Protein AF-A0A0P6FIU4-F1 (afdb_monomer_lite)

Radius of gyration: 22.48 Å; chains: 1; bounding box: 67×57×54 Å

Secondary structure (DSSP, 8-state):
-HHHHHHHHHHHHHHHT----PPEEEETTSTTTS-SS-EEEEPPTT--EEEEES-SS-------EEEEEEEEPSTTEEEEEEEEEEEEPBPTTT--BSSEEEEE-SSS--B---B-EEEE------GGG--------HHHHHHHHHHTS-SS---SEEEETTSEEEEEEEE------TTSPPPEEEEEEEEEETHHHHHHHHHHHHHHHHHTS--

Foldseek 3Di:
DVVVVVVVVVVVVVVVPPPPQDAAEAEQPPCVQFPPDEAEDEDDPSHFKHKYKPDPDQDADLDWGKGKYKYFYPPQKKKKKAWQWFAFDADPPPRHGQWWKWKADPPPPGIADTDHHGDHQDPPDPPPPDPDDDPDDPPVVVVVVVVNPPPDPRDSMDMGSPRIMMMITTDHNPDDPPPDGGTITIMMMGIGRPVVVVVVVVVVVVVVVVVVVPD

InterPro domains:
  IPR035914 Spermadhesin, CUB domain superfamily [G3DSA:2.60.120.290] (34-178)
  IPR035914 Spermadhesin, CUB domain superfamily [SSF49854] (51-126)

pLDDT: mean 70.0, std 21.85, range [32.28, 94.88]

Structure (mmCIF, N/CA/C/O backbone):
data_AF-A0A0P6FIU4-F1
#
_entry.id   AF-A0A0P6FIU4-F1
#
loop_
_atom_site.group_PDB
_atom_site.id
_atom_site.type_symbol
_atom_site.label_atom_id
_atom_site.label_alt_id
_atom_site.label_comp_id
_atom_site.label_asym_id
_atom_site.label_entity_id
_atom_site.label_seq_id
_atom_site.pdbx_PDB_ins_code
_atom_site.Cartn_x
_atom_site.Cartn_y
_atom_site.Cartn_z
_atom_site.occupancy
_atom_site.B_iso_or_equiv
_atom_site.auth_seq_id
_atom_site.auth_comp_id
_atom_site.auth_asym_id
_atom_site.auth_atom_id
_atom_site.pdbx_PDB_model_num
ATOM 1 N N . MET A 1 1 ? -32.410 39.562 23.774 1.00 53.69 1 MET A N 1
ATOM 2 C CA . MET A 1 1 ? -31.027 39.692 23.259 1.00 53.69 1 MET A CA 1
ATOM 3 C C . MET A 1 1 ? -30.101 38.576 23.741 1.00 53.69 1 MET A C 1
ATOM 5 O O . MET A 1 1 ? -29.294 38.137 22.940 1.00 53.69 1 MET A O 1
ATOM 9 N N . GLU A 1 2 ? -30.241 38.046 24.963 1.00 57.03 2 GLU A N 1
ATOM 10 C CA . GLU A 1 2 ? -29.366 36.970 25.489 1.00 57.03 2 GLU A CA 1
ATOM 11 C C . GLU A 1 2 ? -29.455 35.615 24.761 1.00 57.03 2 GLU A C 1
ATOM 13 O O . GLU A 1 2 ? -28.488 34.857 24.731 1.00 57.03 2 GLU A O 1
ATOM 18 N N . PHE A 1 3 ? -30.603 35.293 24.159 1.00 55.56 3 PHE A N 1
ATOM 19 C CA . PHE A 1 3 ? -30.791 34.013 23.466 1.00 55.56 3 PHE A CA 1
ATOM 20 C C . PHE A 1 3 ? -29.991 33.940 22.157 1.00 55.56 3 PHE A C 1
ATOM 22 O O . PHE A 1 3 ? -29.397 32.913 21.844 1.00 55.56 3 PHE A O 1
ATOM 29 N N . ALA A 1 4 ? -29.913 35.059 21.427 1.00 57.94 4 ALA A N 1
ATOM 30 C CA . ALA A 1 4 ? -29.173 35.153 20.172 1.00 57.94 4 ALA A CA 1
ATOM 31 C C . ALA A 1 4 ? -27.656 35.082 20.400 1.00 57.94 4 ALA A C 1
ATOM 33 O O . ALA A 1 4 ? -26.960 34.402 19.653 1.00 57.94 4 ALA A O 1
ATOM 34 N N . THR A 1 5 ? -27.143 35.698 21.470 1.00 64.75 5 THR A N 1
ATOM 35 C CA . THR A 1 5 ? -25.724 35.608 21.848 1.00 64.75 5 THR A CA 1
ATOM 36 C C . THR A 1 5 ? -25.325 34.207 22.306 1.00 64.75 5 THR A C 1
ATOM 38 O O . THR A 1 5 ? -24.233 33.757 21.969 1.00 64.75 5 THR A O 1
ATOM 41 N N . ARG A 1 6 ? -26.204 33.474 23.009 1.00 62.09 6 ARG A N 1
ATOM 42 C CA . ARG A 1 6 ? -25.949 32.068 23.379 1.00 62.09 6 ARG A CA 1
ATOM 43 C C . ARG A 1 6 ? -25.979 31.125 22.175 1.00 62.09 6 ARG A C 1
ATOM 45 O O . ARG A 1 6 ? -25.132 30.241 22.095 1.00 62.09 6 ARG A O 1
ATOM 52 N N . LEU A 1 7 ? -26.900 31.335 21.231 1.00 58.16 7 LEU A N 1
ATOM 53 C CA . LEU A 1 7 ? -26.963 30.554 19.991 1.00 58.16 7 LEU A CA 1
ATOM 54 C C . LEU A 1 7 ? -25.735 30.814 19.105 1.00 58.16 7 LEU A C 1
ATOM 56 O O . LEU A 1 7 ? -25.149 29.880 18.571 1.00 58.16 7 LEU A O 1
ATOM 60 N N . PHE A 1 8 ? -25.298 32.074 19.015 1.00 60.16 8 PHE A N 1
ATOM 61 C CA . PHE A 1 8 ? -24.107 32.460 18.262 1.00 60.16 8 PHE A CA 1
ATOM 62 C C . PHE A 1 8 ? -22.828 31.875 18.878 1.00 60.16 8 PHE A C 1
ATOM 64 O O . PHE A 1 8 ? -21.996 31.340 18.155 1.00 60.16 8 PHE A O 1
ATOM 71 N N . LEU A 1 9 ? -22.696 31.885 20.211 1.00 58.84 9 LEU A N 1
ATOM 72 C CA . LEU A 1 9 ? -21.572 31.245 20.907 1.00 58.84 9 LEU A CA 1
ATOM 73 C C . LEU A 1 9 ? -21.561 29.720 20.730 1.00 58.84 9 LEU A C 1
ATOM 75 O O . LEU A 1 9 ? -20.488 29.162 20.534 1.00 58.84 9 LEU A O 1
ATOM 79 N N . LEU A 1 10 ? -22.724 29.055 20.739 1.00 56.81 10 LEU A N 1
ATOM 80 C CA . LEU A 1 10 ? -22.842 27.623 20.432 1.00 56.81 10 LEU A CA 1
ATOM 81 C C . LEU A 1 10 ? -22.446 27.312 18.983 1.00 56.81 10 LEU A C 1
ATOM 83 O O . LEU A 1 10 ? -21.684 26.376 18.763 1.00 56.81 10 LEU A O 1
ATOM 87 N N . CYS A 1 11 ? -22.888 28.124 18.016 1.00 54.00 11 CYS A N 1
ATOM 88 C CA . CYS A 1 11 ? -22.500 27.982 16.612 1.00 54.00 11 CYS A CA 1
ATOM 89 C C . CYS A 1 11 ? -20.994 28.192 16.406 1.00 54.00 11 CYS A C 1
ATOM 91 O O . CYS A 1 11 ? -20.352 27.381 15.740 1.00 54.00 11 CYS A O 1
ATOM 93 N N . VAL A 1 12 ? -20.406 29.221 17.023 1.00 56.38 12 VAL A N 1
ATOM 94 C CA . VAL A 1 12 ? -18.957 29.467 16.971 1.00 56.38 12 VAL A CA 1
ATOM 95 C C . VAL A 1 12 ? -18.188 28.316 17.632 1.00 56.38 12 VAL A C 1
ATOM 97 O O . VAL A 1 12 ? -17.199 27.861 17.067 1.00 56.38 12 VAL A O 1
ATOM 100 N N . TYR A 1 13 ? -18.672 27.759 18.750 1.00 51.78 13 TYR A N 1
ATOM 101 C CA . TYR A 1 13 ? -18.057 26.578 19.370 1.00 51.78 13 TYR A CA 1
ATOM 102 C C . TYR A 1 13 ? -18.148 25.332 18.480 1.00 51.78 13 TYR A C 1
ATOM 104 O O . TYR A 1 13 ? -17.187 24.577 18.402 1.00 51.78 13 TYR A O 1
ATOM 112 N N . SER A 1 14 ? -19.257 25.123 17.762 1.00 48.84 14 SER A N 1
ATOM 113 C CA . SER A 1 14 ? -19.385 23.997 16.825 1.00 48.84 14 SER A CA 1
ATOM 114 C C . SER A 1 14 ? -18.545 24.155 15.552 1.00 48.84 14 SER A C 1
ATOM 116 O O . SER A 1 14 ? -18.077 23.155 15.020 1.00 48.84 14 SER A O 1
ATOM 118 N N . VAL A 1 15 ? -18.290 25.386 15.089 1.00 42.94 15 VAL A N 1
ATOM 119 C CA . VAL A 1 15 ? -17.420 25.647 13.924 1.00 42.94 15 VAL A CA 1
ATOM 120 C C . VAL A 1 15 ? -15.936 25.476 14.282 1.00 42.94 15 VAL A C 1
ATOM 122 O O . VAL A 1 15 ? -15.147 25.068 13.437 1.00 42.94 15 VAL A O 1
ATOM 125 N N . VAL A 1 16 ? -15.553 25.705 15.544 1.00 42.47 16 VAL A N 1
ATOM 126 C CA . VAL A 1 16 ? -14.171 25.506 16.027 1.00 42.47 16 VAL A CA 1
ATOM 127 C C . VAL A 1 16 ? -13.812 24.017 16.215 1.00 42.47 16 VAL A C 1
ATOM 129 O O . VAL A 1 16 ? -12.631 23.688 16.265 1.00 42.47 16 VAL A O 1
ATOM 132 N N . ILE A 1 17 ? -14.787 23.094 16.236 1.00 44.84 17 ILE A N 1
ATOM 133 C CA . ILE A 1 17 ? -14.554 21.631 16.313 1.00 44.84 17 ILE A CA 1
ATOM 134 C C . ILE A 1 17 ? -14.702 20.964 14.930 1.00 44.84 17 ILE A C 1
ATOM 136 O O . ILE A 1 17 ? -15.055 19.796 14.807 1.00 44.84 17 ILE A O 1
ATOM 140 N N . LEU A 1 18 ? -14.404 21.684 13.850 1.00 40.25 18 LEU A N 1
ATOM 141 C CA . LEU A 1 18 ? -13.936 21.043 12.623 1.00 40.25 18 LEU A CA 1
ATOM 142 C C . LEU A 1 18 ? -12.416 20.893 12.748 1.00 40.25 18 LEU A C 1
ATOM 144 O O . LEU A 1 18 ? -11.652 21.643 12.144 1.00 40.25 18 LEU A O 1
ATOM 148 N N . GLU A 1 19 ? -11.967 19.940 13.579 1.00 41.41 19 GLU A N 1
ATOM 149 C CA . GLU A 1 19 ? -10.601 19.423 13.446 1.00 41.41 19 GLU A CA 1
ATOM 150 C C . GLU A 1 19 ? -10.486 18.953 11.994 1.00 41.41 19 GLU A C 1
ATOM 152 O O . GLU A 1 19 ? -11.208 18.050 11.573 1.00 41.41 19 GLU A O 1
ATOM 157 N N . ALA A 1 20 ? -9.653 19.625 11.198 1.00 41.22 20 ALA A N 1
ATOM 158 C CA . ALA A 1 20 ? -9.392 19.226 9.828 1.00 41.22 20 ALA A CA 1
ATOM 159 C C . ALA A 1 20 ? -8.954 17.754 9.841 1.00 41.22 20 ALA A C 1
ATO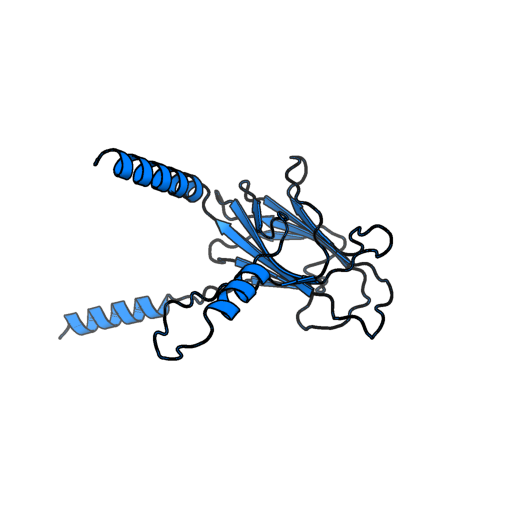M 161 O O . ALA A 1 20 ? -7.870 17.419 10.320 1.00 41.22 20 ALA A O 1
ATOM 162 N N . TYR A 1 21 ? -9.842 16.877 9.372 1.00 54.56 21 TYR A N 1
ATOM 163 C CA . TYR A 1 21 ? -9.625 15.441 9.293 1.00 54.56 21 TYR A CA 1
ATOM 164 C C . TYR A 1 21 ? -8.498 15.183 8.289 1.00 54.56 21 TYR A C 1
ATOM 166 O O . TYR A 1 21 ? -8.703 15.199 7.077 1.00 54.56 21 TYR A O 1
ATOM 174 N N . GLY A 1 22 ? -7.277 15.048 8.799 1.00 59.25 22 GLY A N 1
ATOM 175 C CA . GLY A 1 22 ? -6.078 14.898 7.985 1.00 59.25 22 GLY A CA 1
ATOM 176 C C . GLY A 1 22 ? -5.787 13.441 7.641 1.00 59.25 22 GLY A C 1
ATOM 177 O O . GLY A 1 22 ? -5.881 12.557 8.495 1.00 59.25 22 GLY A O 1
ATOM 178 N N . TYR A 1 23 ? -5.358 13.209 6.401 1.00 71.25 23 TYR A N 1
ATOM 179 C CA . TYR A 1 23 ? -4.658 11.986 6.019 1.00 71.25 23 TYR A CA 1
ATOM 180 C C . TYR A 1 23 ? -3.294 11.950 6.713 1.00 71.25 23 TYR A C 1
ATOM 182 O O . TYR A 1 23 ? -2.551 12.934 6.670 1.00 71.25 23 TYR A O 1
ATOM 190 N N . GLN A 1 24 ? -2.930 10.816 7.309 1.00 86.12 24 GLN A N 1
ATOM 191 C CA . GLN A 1 24 ? -1.533 10.577 7.676 1.00 86.12 24 GLN A CA 1
ATOM 192 C C . GLN A 1 24 ? -0.794 10.047 6.453 1.00 86.12 24 GLN A C 1
ATOM 194 O O . GLN A 1 24 ? -1.169 9.008 5.914 1.00 86.12 24 GLN A O 1
ATOM 199 N N . ILE A 1 25 ? 0.229 10.771 6.002 1.00 89.62 25 ILE A N 1
ATOM 200 C CA . ILE A 1 25 ? 0.956 10.443 4.775 1.00 89.62 25 ILE A CA 1
ATOM 201 C C . ILE A 1 25 ? 2.274 9.750 5.124 1.00 89.62 25 ILE A C 1
ATOM 203 O O . ILE A 1 25 ? 3.061 10.273 5.912 1.00 89.62 25 ILE A O 1
ATOM 207 N N . TYR A 1 26 ? 2.517 8.602 4.502 1.00 92.44 26 TYR A N 1
ATOM 208 C CA . TYR A 1 26 ? 3.722 7.794 4.643 1.00 92.44 26 TYR A CA 1
ATOM 209 C C . TYR A 1 26 ? 4.389 7.618 3.282 1.00 92.44 26 TYR A C 1
ATOM 211 O O . TYR A 1 26 ? 3.728 7.269 2.304 1.00 92.44 26 TYR A O 1
ATOM 219 N N . TYR A 1 27 ? 5.703 7.826 3.232 1.00 93.62 27 TYR A N 1
ATOM 220 C CA . TYR A 1 27 ? 6.498 7.660 2.018 1.00 93.62 27 TYR A CA 1
ATOM 221 C C . TYR A 1 27 ? 7.378 6.419 2.139 1.00 93.62 27 TYR A C 1
ATOM 223 O O . TYR A 1 27 ? 8.127 6.294 3.103 1.00 93.62 27 TYR A O 1
ATOM 231 N N . LEU A 1 28 ? 7.303 5.511 1.169 1.00 93.00 28 LEU A N 1
ATOM 232 C CA . LEU A 1 28 ? 8.057 4.252 1.182 1.00 93.00 28 LEU A CA 1
ATOM 233 C C . LEU A 1 28 ? 9.562 4.454 0.952 1.00 93.00 28 LEU A C 1
ATOM 235 O O . LEU A 1 28 ? 10.351 3.571 1.255 1.00 93.00 28 LEU A O 1
ATOM 239 N N . GLU A 1 29 ? 9.976 5.608 0.439 1.00 91.19 29 GLU A N 1
ATOM 240 C CA . GLU A 1 29 ? 11.391 5.990 0.355 1.00 91.19 29 GLU A CA 1
ATOM 241 C C . GLU A 1 29 ? 11.976 6.509 1.677 1.00 91.19 29 GLU A C 1
ATOM 243 O O . GLU A 1 29 ? 13.194 6.618 1.808 1.00 91.19 29 GLU A O 1
ATOM 248 N N . ASP A 1 30 ? 11.139 6.842 2.662 1.00 90.50 30 ASP A N 1
ATOM 249 C CA . ASP A 1 30 ? 11.619 7.250 3.980 1.00 90.50 30 ASP A CA 1
ATOM 250 C C . ASP A 1 30 ? 12.058 6.012 4.770 1.00 90.50 30 ASP A C 1
ATOM 252 O O . ASP A 1 30 ? 11.238 5.158 5.106 1.00 90.50 30 ASP A O 1
ATOM 256 N N . ALA A 1 31 ? 13.341 5.943 5.129 1.00 87.56 31 ALA A N 1
ATOM 257 C CA . ALA A 1 31 ? 13.918 4.838 5.894 1.00 87.56 31 ALA A CA 1
ATOM 258 C C . ALA A 1 31 ? 13.248 4.609 7.268 1.00 87.56 31 ALA A C 1
ATOM 260 O O . ALA A 1 31 ? 13.330 3.516 7.829 1.00 87.56 31 ALA A O 1
ATOM 261 N N . ASN A 1 32 ? 12.572 5.621 7.827 1.00 88.25 32 ASN A N 1
ATOM 262 C CA . ASN A 1 32 ? 11.825 5.493 9.085 1.00 88.25 32 ASN A CA 1
ATOM 263 C C . ASN A 1 32 ? 10.479 4.772 8.918 1.00 88.25 32 ASN A C 1
ATOM 265 O O . ASN A 1 32 ? 9.923 4.251 9.898 1.00 88.25 32 ASN A O 1
ATOM 269 N N . VAL A 1 33 ? 9.944 4.793 7.696 1.00 89.25 33 VAL A N 1
ATOM 270 C CA . VAL A 1 33 ? 8.722 4.098 7.280 1.00 89.25 33 VAL A CA 1
ATOM 271 C C . VAL A 1 33 ? 9.089 2.733 6.720 1.00 89.25 33 VAL A C 1
ATOM 273 O O . VAL A 1 33 ? 8.517 1.727 7.130 1.00 89.25 33 VAL A O 1
ATOM 276 N N . CYS A 1 34 ? 10.066 2.710 5.819 1.00 88.94 34 CYS A N 1
ATOM 277 C CA . CYS A 1 34 ? 10.474 1.539 5.085 1.00 88.94 34 CYS A CA 1
ATOM 278 C C . CYS A 1 34 ? 11.901 1.132 5.430 1.00 88.94 34 CYS A C 1
ATOM 280 O O . CYS A 1 34 ? 12.870 1.791 5.063 1.00 88.94 34 CYS A O 1
ATOM 282 N N . SER A 1 35 ? 12.026 0.012 6.129 1.00 81.06 35 SER A N 1
ATOM 283 C CA . SER A 1 35 ? 13.310 -0.583 6.479 1.00 81.06 35 SER A CA 1
ATOM 284 C C . SER A 1 35 ? 13.239 -2.091 6.274 1.00 81.06 35 SER A C 1
ATOM 286 O O . SER A 1 35 ? 12.153 -2.644 6.117 1.00 81.06 35 SER A O 1
ATOM 288 N N . SER A 1 36 ? 14.380 -2.777 6.349 1.00 72.31 36 SER A N 1
ATOM 289 C CA . SER A 1 36 ? 14.416 -4.245 6.318 1.00 72.31 36 SER A CA 1
ATOM 290 C C . SER A 1 36 ? 13.608 -4.896 7.448 1.00 72.31 36 SER A C 1
ATOM 292 O O . SER A 1 36 ? 13.296 -6.081 7.376 1.00 72.31 36 SER A O 1
ATOM 294 N N . ALA A 1 37 ? 13.308 -4.147 8.513 1.00 79.88 37 ALA A N 1
ATOM 295 C CA . ALA A 1 37 ? 12.432 -4.588 9.583 1.00 79.88 37 ALA A CA 1
ATOM 296 C C . ALA A 1 37 ? 10.975 -4.200 9.302 1.00 79.88 37 ALA A C 1
ATOM 298 O O . ALA A 1 37 ? 10.677 -3.107 8.815 1.00 79.88 37 ALA A O 1
ATOM 299 N N . LYS A 1 38 ? 10.073 -5.097 9.702 1.00 83.88 38 LYS A N 1
ATOM 300 C CA . LYS A 1 38 ? 8.624 -4.899 9.700 1.00 83.88 38 LYS A CA 1
ATOM 301 C C . LYS A 1 38 ? 8.254 -3.651 10.512 1.00 83.88 38 LYS A C 1
ATOM 303 O O . LYS A 1 38 ? 8.708 -3.495 11.650 1.00 83.88 38 LYS A O 1
ATOM 308 N N . LYS A 1 39 ? 7.444 -2.758 9.939 1.00 90.25 39 LYS A N 1
ATOM 309 C CA . LYS A 1 39 ? 7.010 -1.509 10.581 1.00 90.25 39 LYS A CA 1
ATOM 310 C C . LYS A 1 39 ? 5.525 -1.559 10.913 1.00 90.25 39 LYS A C 1
ATOM 312 O O . LYS A 1 39 ? 4.698 -1.632 10.014 1.00 90.25 39 LYS A O 1
ATOM 317 N N . SER A 1 40 ? 5.187 -1.414 12.191 1.00 91.62 40 SER A N 1
ATOM 318 C CA . SER A 1 40 ? 3.795 -1.291 12.634 1.00 91.62 40 SER A CA 1
ATOM 319 C C . SER A 1 40 ? 3.326 0.168 12.655 1.00 91.62 40 SER A C 1
ATOM 321 O O . SER A 1 40 ? 4.022 1.055 13.161 1.00 91.62 40 SER A O 1
ATOM 323 N N . ILE A 1 41 ? 2.141 0.407 12.097 1.00 91.31 41 ILE A N 1
ATOM 324 C CA . ILE A 1 41 ? 1.423 1.677 12.035 1.00 91.31 41 ILE A CA 1
ATOM 325 C C . ILE A 1 41 ? 0.028 1.440 12.615 1.00 91.31 41 ILE A C 1
ATOM 327 O O . ILE A 1 41 ? -0.784 0.703 12.060 1.00 91.31 41 ILE A O 1
ATOM 331 N N . LYS A 1 42 ? -0.273 2.099 13.732 1.00 90.50 42 LYS A N 1
ATOM 332 C CA . LYS A 1 42 ? -1.603 2.039 14.343 1.00 90.50 42 LYS A CA 1
ATOM 333 C C . LYS A 1 42 ? -2.440 3.210 13.858 1.00 90.50 42 LYS A C 1
ATOM 335 O O . LYS A 1 42 ? -2.058 4.365 14.061 1.00 90.50 42 LYS A O 1
ATOM 340 N N . MET A 1 43 ? -3.591 2.926 13.257 1.00 86.31 43 MET A N 1
ATOM 341 C CA . MET A 1 43 ? -4.545 3.964 12.890 1.00 86.31 43 MET A CA 1
ATOM 342 C C . MET A 1 43 ? -5.136 4.583 14.154 1.00 86.31 43 MET A C 1
ATOM 344 O O . MET A 1 43 ? -5.707 3.908 15.012 1.00 86.31 43 MET A O 1
ATOM 348 N N . ASN A 1 44 ? -5.001 5.900 14.276 1.00 75.88 44 ASN A N 1
ATOM 349 C CA . ASN A 1 44 ? -5.673 6.642 15.331 1.00 75.88 44 ASN A CA 1
ATOM 350 C C . ASN A 1 44 ? -7.188 6.623 15.069 1.00 75.88 44 ASN A C 1
ATOM 352 O O . ASN A 1 44 ? -7.620 6.819 13.939 1.00 75.88 44 ASN A O 1
ATOM 356 N N . SER A 1 45 ? -8.005 6.479 16.114 1.00 65.69 45 SER A N 1
ATOM 357 C CA . SER A 1 45 ? -9.466 6.603 16.025 1.00 65.69 45 SER A CA 1
ATOM 358 C C . SER A 1 45 ? -9.944 7.963 15.497 1.00 65.69 45 SER A C 1
ATOM 360 O O . SER A 1 45 ? -11.086 8.070 15.055 1.00 65.69 45 SER A O 1
ATOM 362 N N . ARG A 1 46 ? -9.084 8.991 15.539 1.00 60.31 46 ARG A N 1
ATOM 363 C CA . ARG A 1 46 ? -9.318 10.319 14.949 1.00 60.31 46 ARG A CA 1
ATOM 364 C C . ARG A 1 46 ? -8.827 10.467 13.503 1.00 60.31 46 ARG A C 1
ATOM 366 O O . ARG A 1 46 ? -9.223 11.417 12.837 1.00 60.31 46 ARG A O 1
ATOM 373 N N . SER A 1 47 ? -7.963 9.573 13.021 1.00 57.22 47 SER A N 1
ATOM 374 C CA . SER A 1 47 ? -7.435 9.608 11.653 1.00 57.22 47 SER A CA 1
ATOM 375 C C . SER A 1 47 ? -8.316 8.748 10.757 1.00 57.22 47 SER A C 1
ATOM 377 O O . SER A 1 47 ? -8.367 7.533 10.905 1.00 57.22 47 SER A O 1
ATOM 379 N N . THR A 1 48 ? -9.027 9.385 9.831 1.00 69.44 48 THR A N 1
ATOM 380 C CA . THR A 1 48 ? -9.991 8.718 8.942 1.00 69.44 48 THR A CA 1
ATOM 381 C C . THR A 1 48 ? -9.317 7.886 7.852 1.00 69.44 48 THR A C 1
ATOM 383 O O . THR A 1 48 ? -9.933 6.958 7.327 1.00 69.44 48 THR A O 1
ATOM 386 N N . ALA A 1 49 ? -8.058 8.194 7.521 1.00 84.56 49 ALA A N 1
ATOM 387 C CA . ALA A 1 49 ? -7.330 7.537 6.447 1.00 84.56 49 ALA A CA 1
ATOM 388 C C . ALA A 1 49 ? -5.801 7.648 6.590 1.00 84.56 49 ALA A C 1
ATOM 390 O O . ALA A 1 49 ? -5.265 8.659 7.059 1.00 84.56 49 ALA A O 1
ATOM 391 N N . LEU A 1 50 ? -5.099 6.622 6.114 1.00 90.81 50 LEU A N 1
ATOM 392 C CA . LEU A 1 50 ? -3.667 6.634 5.838 1.00 90.81 50 LEU A CA 1
ATOM 393 C C . LEU A 1 50 ? -3.454 6.733 4.330 1.00 90.81 50 LEU A C 1
ATOM 395 O O . LEU A 1 50 ? -4.135 6.067 3.553 1.00 90.81 50 LEU A O 1
ATOM 399 N N . LEU A 1 51 ? -2.481 7.536 3.926 1.00 91.19 51 LEU A N 1
ATOM 400 C CA . LEU A 1 51 ? -2.039 7.657 2.549 1.00 91.19 51 LEU A CA 1
ATOM 401 C C . LEU A 1 51 ? -0.605 7.137 2.451 1.00 91.19 51 LEU A C 1
ATOM 403 O O . LEU A 1 51 ? 0.314 7.740 2.993 1.00 91.19 51 LEU A O 1
ATOM 407 N N . ILE A 1 52 ? -0.409 6.025 1.756 1.00 93.56 52 ILE A N 1
ATOM 408 C CA . ILE A 1 52 ? 0.899 5.409 1.542 1.00 93.56 52 ILE A CA 1
ATOM 409 C C . ILE A 1 52 ? 1.313 5.682 0.101 1.00 93.56 52 ILE A C 1
ATOM 411 O O . ILE A 1 52 ? 0.620 5.301 -0.843 1.00 93.56 52 ILE A O 1
ATOM 415 N N . GLN A 1 53 ? 2.439 6.362 -0.073 1.00 93.19 53 GLN A N 1
ATOM 416 C CA . GLN A 1 53 ? 2.963 6.750 -1.377 1.00 93.19 53 GLN A CA 1
ATOM 417 C C . GLN A 1 53 ? 4.385 6.250 -1.562 1.00 93.19 53 GLN A C 1
ATOM 419 O O . GLN A 1 53 ? 5.144 6.158 -0.602 1.00 93.19 53 GLN A O 1
ATOM 424 N N . LEU A 1 54 ? 4.776 5.970 -2.807 1.00 91.50 54 LEU A N 1
ATOM 425 C CA . LEU A 1 54 ? 6.167 5.620 -3.098 1.00 91.50 54 LEU A CA 1
ATOM 426 C C . LEU A 1 54 ? 7.115 6.756 -2.688 1.00 91.50 54 LEU A C 1
ATOM 428 O O . LEU A 1 54 ? 8.024 6.550 -1.890 1.00 91.50 54 LEU A O 1
ATOM 432 N N . SER A 1 55 ? 6.844 7.959 -3.195 1.00 88.94 55 SER A N 1
ATOM 433 C CA . SER A 1 55 ? 7.674 9.140 -2.988 1.00 88.94 55 SER A CA 1
ATOM 434 C C . SER A 1 55 ? 6.837 10.383 -2.711 1.00 88.94 55 SER A C 1
ATOM 436 O O . SER A 1 55 ? 5.672 10.468 -3.104 1.00 88.94 55 SER A O 1
ATOM 438 N N . LYS A 1 56 ? 7.465 11.374 -2.074 1.00 86.06 56 LYS A N 1
ATOM 439 C CA . LYS A 1 56 ? 6.903 12.712 -1.865 1.00 86.06 56 LYS A CA 1
ATOM 440 C C . LYS A 1 56 ? 6.807 13.517 -3.158 1.00 86.06 56 LYS A C 1
ATOM 442 O O . LYS A 1 56 ? 5.886 14.317 -3.309 1.00 86.06 56 LYS A O 1
ATOM 447 N N . TYR A 1 57 ? 7.746 13.311 -4.078 1.00 80.31 57 TYR A N 1
ATOM 448 C CA . TYR A 1 57 ? 7.801 14.022 -5.351 1.00 80.31 57 TYR A CA 1
ATOM 449 C C . TYR A 1 57 ? 7.959 13.020 -6.495 1.00 80.31 57 TYR A C 1
ATOM 451 O O . TYR A 1 57 ? 8.734 12.075 -6.347 1.00 80.31 57 TYR A O 1
ATOM 459 N N . PRO A 1 58 ? 7.278 13.209 -7.640 1.00 76.12 58 PRO A N 1
ATOM 460 C CA . PRO A 1 58 ? 7.464 12.343 -8.796 1.00 76.12 58 PRO A CA 1
ATOM 461 C C . PRO A 1 58 ? 8.911 12.433 -9.275 1.00 76.12 58 PRO A C 1
ATOM 463 O O . PRO A 1 58 ? 9.353 13.487 -9.730 1.00 76.12 58 PRO A O 1
ATOM 466 N N . HIS A 1 59 ? 9.654 11.339 -9.159 1.00 79.88 59 HIS A N 1
ATOM 467 C CA . HIS A 1 59 ? 11.015 11.265 -9.659 1.00 79.88 59 HIS A CA 1
ATOM 468 C C . HIS A 1 59 ? 11.391 9.830 -10.019 1.00 79.88 59 HIS A C 1
ATOM 470 O O . HIS A 1 59 ? 10.713 8.867 -9.656 1.00 79.88 59 HIS A O 1
ATOM 476 N N . VAL A 1 60 ? 12.477 9.701 -10.773 1.00 75.44 60 VAL A N 1
ATOM 477 C CA . VAL A 1 60 ? 13.061 8.411 -11.122 1.00 75.44 60 VAL A CA 1
ATOM 478 C C . VAL A 1 60 ? 14.031 8.014 -10.014 1.00 75.44 60 VAL A C 1
ATOM 480 O O . VAL A 1 60 ? 15.022 8.701 -9.782 1.00 75.44 60 VAL A O 1
ATOM 483 N N . THR A 1 61 ? 13.740 6.910 -9.328 1.00 73.06 61 THR A N 1
ATOM 484 C CA . THR A 1 61 ? 14.581 6.371 -8.251 1.00 73.06 61 THR A CA 1
ATOM 485 C C . THR A 1 61 ? 15.187 5.022 -8.644 1.00 73.06 61 THR A C 1
ATOM 487 O O . THR A 1 61 ? 14.492 4.082 -9.042 1.00 73.06 61 THR A O 1
ATOM 490 N N . GLU A 1 62 ? 16.509 4.897 -8.521 1.00 77.88 62 GLU A N 1
ATOM 491 C CA . GLU A 1 62 ? 17.229 3.632 -8.739 1.00 77.88 62 GLU A CA 1
ATOM 492 C C . GLU A 1 62 ? 17.306 2.772 -7.468 1.00 77.88 62 GLU A C 1
ATOM 494 O O . GLU A 1 62 ? 17.698 1.607 -7.529 1.00 77.88 62 GLU A O 1
ATOM 499 N N . LEU A 1 63 ? 16.879 3.299 -6.316 1.00 82.44 63 LEU A N 1
ATOM 500 C CA . LEU A 1 63 ? 16.992 2.615 -5.029 1.00 82.44 63 LEU A CA 1
ATOM 501 C C . LEU A 1 63 ? 16.141 1.342 -5.007 1.00 82.44 63 LEU A C 1
ATOM 503 O O . LEU A 1 63 ? 14.963 1.371 -5.365 1.00 82.44 63 LEU A O 1
ATOM 507 N N . ALA A 1 64 ? 16.727 0.214 -4.605 1.00 88.56 64 ALA A N 1
ATOM 508 C CA . ALA A 1 64 ? 15.930 -0.955 -4.246 1.00 88.56 64 ALA A CA 1
ATOM 509 C C . ALA A 1 64 ? 15.207 -0.674 -2.927 1.00 88.56 64 ALA A C 1
ATOM 511 O O . ALA A 1 64 ? 15.800 -0.122 -2.002 1.00 88.56 64 ALA A O 1
ATOM 512 N N . ILE A 1 65 ? 13.941 -1.069 -2.854 1.00 90.69 65 ILE A N 1
ATOM 513 C CA . ILE A 1 65 ? 13.101 -0.905 -1.669 1.00 90.69 65 ILE A CA 1
ATOM 514 C C . ILE A 1 65 ? 12.438 -2.251 -1.404 1.00 90.69 65 ILE A C 1
ATOM 516 O O . ILE A 1 65 ? 11.854 -2.842 -2.311 1.00 90.69 65 ILE A O 1
ATOM 520 N N . ASP A 1 66 ? 12.536 -2.733 -0.173 1.00 92.31 66 ASP A N 1
ATOM 521 C CA . ASP A 1 66 ? 11.804 -3.900 0.310 1.00 92.31 66 ASP A CA 1
ATOM 522 C C . ASP A 1 66 ? 11.148 -3.507 1.630 1.00 92.31 66 ASP A C 1
ATOM 524 O O . ASP A 1 66 ? 11.832 -3.108 2.574 1.00 92.31 66 ASP A O 1
ATOM 528 N N . CYS A 1 67 ? 9.821 -3.511 1.641 1.00 93.62 67 CYS A N 1
ATOM 529 C CA . CYS A 1 67 ? 9.006 -2.909 2.677 1.00 93.62 67 CYS A CA 1
ATOM 530 C C . CYS A 1 67 ? 7.949 -3.873 3.175 1.00 93.62 67 CYS A C 1
ATOM 532 O O . CYS A 1 67 ? 7.195 -4.433 2.377 1.00 93.62 67 CYS A O 1
ATOM 534 N N . HIS A 1 68 ? 7.801 -3.947 4.494 1.00 94.75 68 HIS A N 1
ATOM 535 C CA . HIS A 1 68 ? 6.677 -4.617 5.132 1.00 94.75 68 HIS A CA 1
ATOM 536 C C . HIS A 1 68 ? 6.059 -3.691 6.178 1.00 94.75 68 HIS A C 1
ATOM 538 O O . HIS A 1 68 ? 6.654 -3.440 7.228 1.00 94.75 68 HIS A O 1
ATOM 544 N N . LEU A 1 69 ? 4.864 -3.181 5.878 1.00 94.88 69 LEU A N 1
ATOM 545 C CA . LEU A 1 69 ? 4.061 -2.382 6.799 1.00 94.88 69 LEU A CA 1
ATOM 546 C C . LEU A 1 69 ? 2.941 -3.234 7.402 1.00 94.88 69 LEU A C 1
ATOM 548 O O . LEU A 1 69 ? 2.273 -3.970 6.681 1.00 94.88 69 LEU A O 1
ATOM 552 N N . GLU A 1 70 ? 2.706 -3.094 8.699 1.00 94.62 70 GLU A N 1
ATOM 553 C CA . GLU A 1 70 ? 1.528 -3.611 9.394 1.00 94.62 70 GLU A CA 1
ATOM 554 C C . GLU A 1 70 ? 0.636 -2.448 9.783 1.00 94.62 70 GLU A C 1
ATOM 556 O O . GLU A 1 70 ? 1.061 -1.562 10.522 1.00 94.62 70 GLU A O 1
ATOM 561 N N . ILE A 1 71 ? -0.596 -2.456 9.305 1.00 93.62 71 ILE A N 1
ATOM 562 C CA . ILE A 1 71 ? -1.606 -1.467 9.632 1.00 93.62 71 ILE A CA 1
ATOM 563 C C . ILE A 1 71 ? -2.602 -2.101 10.596 1.00 93.62 71 ILE A C 1
ATOM 565 O O . ILE A 1 71 ? -3.226 -3.110 10.275 1.00 93.62 71 ILE A O 1
ATOM 569 N N . GLU A 1 72 ? -2.765 -1.488 11.762 1.00 93.56 72 GLU A N 1
ATOM 570 C CA . GLU A 1 72 ? -3.725 -1.916 12.781 1.00 93.56 72 GLU A CA 1
ATOM 571 C C . GLU A 1 72 ? -4.875 -0.907 12.858 1.00 93.56 72 GLU A C 1
ATOM 573 O O . GLU A 1 72 ? -4.658 0.294 13.061 1.00 93.56 72 GLU A O 1
ATOM 578 N N . ALA A 1 73 ? -6.102 -1.390 12.683 1.00 91.31 73 ALA A N 1
ATOM 579 C CA . ALA A 1 73 ? -7.318 -0.601 12.797 1.00 91.31 73 ALA A CA 1
ATOM 580 C C . ALA A 1 73 ? -7.637 -0.265 14.261 1.00 91.31 73 ALA A C 1
ATOM 582 O O . ALA A 1 73 ? -7.220 -0.967 15.186 1.00 91.31 73 ALA A O 1
ATOM 583 N N . PRO A 1 74 ? -8.474 0.756 14.513 1.00 88.81 74 PRO A N 1
ATOM 584 C CA . PRO A 1 74 ? -9.079 0.922 15.824 1.00 88.81 74 PRO A CA 1
ATOM 585 C C . PRO A 1 74 ? -9.895 -0.318 16.219 1.00 88.81 74 PRO A C 1
ATOM 587 O O . PRO A 1 74 ? -10.461 -1.012 15.375 1.00 88.81 74 PRO A O 1
ATOM 590 N N . LYS A 1 75 ? -10.031 -0.552 17.528 1.00 86.88 75 LYS A N 1
ATOM 591 C CA . LYS A 1 75 ? -10.770 -1.700 18.074 1.00 86.88 75 LYS A CA 1
ATOM 592 C C . LYS A 1 75 ? -12.152 -1.869 17.417 1.00 86.88 75 LYS A C 1
ATOM 594 O O . LYS A 1 75 ? -12.938 -0.920 17.370 1.00 86.88 75 LYS A O 1
ATOM 599 N N . ASN A 1 76 ? -12.463 -3.105 17.011 1.00 85.50 76 ASN A N 1
ATOM 600 C CA . ASN A 1 76 ? -13.715 -3.514 16.355 1.00 85.50 76 ASN A CA 1
ATOM 601 C C . ASN A 1 76 ? -13.969 -2.847 14.985 1.00 85.50 76 ASN A C 1
ATOM 603 O O . ASN A 1 76 ? -15.124 -2.626 14.611 1.00 85.50 76 ASN A O 1
ATOM 607 N N . GLN A 1 77 ? -12.915 -2.490 14.253 1.00 87.62 77 GLN A N 1
ATOM 608 C CA . GLN A 1 77 ? -13.005 -1.970 12.889 1.00 87.62 77 GLN A CA 1
ATOM 609 C C . GLN A 1 77 ? -12.195 -2.847 11.936 1.00 87.62 77 GLN A C 1
ATOM 611 O O . GLN A 1 77 ? -11.192 -3.427 12.337 1.00 87.62 77 GLN A O 1
ATOM 616 N N . GLY A 1 78 ? -12.644 -2.924 10.686 1.00 88.75 78 GLY A N 1
ATOM 617 C CA . GLY A 1 78 ? -11.857 -3.455 9.580 1.00 88.75 78 GLY A CA 1
ATOM 618 C C . GLY A 1 78 ? -11.117 -2.339 8.841 1.00 88.75 78 GLY A C 1
ATOM 619 O O . GLY A 1 78 ? -11.310 -1.155 9.131 1.00 88.75 78 GLY A O 1
ATOM 620 N N . LEU A 1 79 ? -10.302 -2.716 7.860 1.00 89.94 79 LEU A N 1
ATOM 621 C CA . LEU A 1 79 ? -9.566 -1.809 6.980 1.00 89.94 79 LEU A CA 1
ATOM 622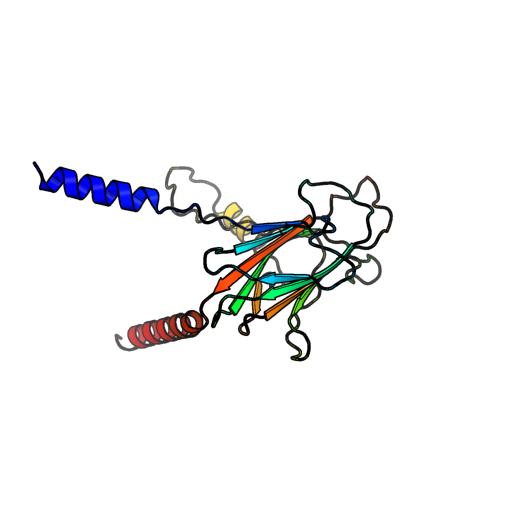 C C . LEU A 1 79 ? -10.003 -1.990 5.533 1.00 89.94 79 LEU A C 1
ATOM 624 O O . LEU A 1 79 ? -10.139 -3.106 5.051 1.00 89.94 79 LEU A O 1
ATOM 628 N N . GLN A 1 80 ? -10.212 -0.899 4.819 1.00 89.62 80 GLN A N 1
ATOM 629 C CA . GLN A 1 80 ? -10.391 -0.892 3.377 1.00 89.62 80 GLN A CA 1
ATOM 630 C C . GLN A 1 80 ? -9.149 -0.263 2.757 1.00 89.62 80 GLN A C 1
ATOM 632 O O . GLN A 1 80 ? -8.683 0.784 3.191 1.00 89.62 80 GLN A O 1
ATOM 637 N N . VAL A 1 81 ? -8.620 -0.906 1.729 1.00 90.56 81 VAL A N 1
ATOM 638 C CA . VAL A 1 81 ? -7.465 -0.456 0.960 1.00 90.56 81 VAL A CA 1
ATOM 639 C C . VAL A 1 81 ? -7.943 -0.108 -0.433 1.00 90.56 81 VAL A C 1
ATOM 641 O O . VAL A 1 81 ? -8.649 -0.906 -1.039 1.00 90.56 81 VAL A O 1
ATOM 644 N N . VAL A 1 82 ? -7.533 1.040 -0.957 1.00 89.56 82 VAL A N 1
ATOM 645 C CA . VAL A 1 82 ? -7.790 1.468 -2.332 1.00 89.56 82 VAL A CA 1
ATOM 646 C C . VAL A 1 82 ? -6.468 1.869 -2.975 1.00 89.56 82 VAL A C 1
ATOM 648 O O . VAL A 1 82 ? -5.753 2.725 -2.460 1.00 89.56 82 VAL A O 1
ATOM 651 N N . VAL A 1 83 ? -6.133 1.262 -4.110 1.00 90.06 83 VAL A N 1
ATOM 652 C CA . VAL A 1 83 ? -4.976 1.649 -4.926 1.00 90.06 83 VAL A CA 1
ATOM 653 C C . VAL A 1 83 ? -5.424 2.712 -5.924 1.00 90.06 83 VAL A C 1
ATOM 655 O O . VAL A 1 83 ? -6.018 2.393 -6.949 1.00 90.06 83 VAL A O 1
ATOM 658 N N . GLU A 1 84 ? -5.163 3.978 -5.604 1.00 87.62 84 GLU A N 1
ATOM 659 C CA . GLU A 1 84 ? -5.591 5.129 -6.409 1.00 87.62 84 GLU A CA 1
ATOM 660 C C . GLU A 1 84 ? -4.699 5.391 -7.622 1.00 87.62 84 GLU A C 1
ATOM 662 O O . GLU A 1 84 ? -5.179 5.827 -8.663 1.00 87.62 84 GLU A O 1
ATOM 667 N N . ASP A 1 85 ? -3.398 5.152 -7.504 1.00 88.12 85 ASP A N 1
ATOM 668 C CA . ASP A 1 85 ? -2.447 5.353 -8.598 1.00 88.12 85 ASP A CA 1
ATOM 669 C C . ASP A 1 85 ? -1.336 4.316 -8.488 1.00 88.12 85 ASP A C 1
ATOM 671 O O . ASP A 1 85 ? -0.799 4.087 -7.403 1.00 88.12 85 ASP A O 1
ATOM 675 N N . ILE A 1 86 ? -0.991 3.672 -9.593 1.00 89.75 86 ILE A N 1
ATOM 676 C CA . ILE A 1 86 ? 0.065 2.671 -9.652 1.00 89.75 86 ILE A CA 1
ATOM 677 C C . ILE A 1 86 ? 0.747 2.735 -11.015 1.00 89.75 86 ILE A C 1
ATOM 679 O O . ILE A 1 86 ? 0.112 2.791 -12.059 1.00 89.75 86 ILE A O 1
ATOM 683 N N . ASN A 1 87 ? 2.069 2.746 -10.997 1.00 89.69 87 ASN A N 1
ATOM 684 C CA . ASN A 1 87 ? 2.925 2.562 -12.152 1.00 89.69 87 ASN A CA 1
ATOM 685 C C . ASN A 1 87 ? 4.168 1.825 -11.660 1.00 89.69 87 ASN A C 1
ATOM 687 O O . ASN A 1 87 ? 5.138 2.450 -11.228 1.00 89.69 87 ASN A O 1
ATOM 691 N N . LEU A 1 88 ? 4.085 0.495 -11.626 1.00 89.94 88 LEU A N 1
ATOM 692 C CA . LEU A 1 88 ? 5.164 -0.394 -11.186 1.00 89.94 88 LEU A CA 1
ATOM 693 C C . LEU A 1 88 ? 5.572 -1.325 -12.329 1.00 89.94 88 LEU A C 1
ATOM 695 O O . LEU A 1 88 ? 4.736 -1.705 -13.150 1.00 89.94 88 LEU A O 1
ATOM 699 N N . ARG A 1 89 ? 6.850 -1.705 -12.395 1.00 88.25 89 ARG A N 1
ATOM 700 C CA . ARG A 1 89 ? 7.380 -2.457 -13.540 1.00 88.25 89 ARG A CA 1
ATOM 701 C C . ARG A 1 89 ? 6.860 -3.891 -13.590 1.00 88.25 89 ARG A C 1
ATOM 703 O O . ARG A 1 89 ? 6.827 -4.601 -12.584 1.00 88.25 89 ARG A O 1
ATOM 710 N N . ARG A 1 90 ? 6.550 -4.316 -14.812 1.00 88.38 90 ARG A N 1
ATOM 711 C CA . ARG A 1 90 ? 6.359 -5.713 -15.202 1.00 88.38 90 ARG A CA 1
ATOM 712 C C . ARG A 1 90 ? 7.592 -6.197 -15.944 1.00 88.38 90 ARG A C 1
ATOM 714 O O . ARG A 1 90 ? 8.212 -5.427 -16.680 1.00 88.38 90 ARG A O 1
ATOM 721 N N . ASN A 1 91 ? 7.913 -7.467 -15.777 1.00 84.56 91 ASN A N 1
ATOM 722 C CA . ASN A 1 91 ? 8.882 -8.133 -16.618 1.00 84.56 91 ASN A CA 1
ATOM 723 C C . ASN A 1 91 ? 8.251 -8.343 -18.010 1.00 84.56 91 ASN A C 1
ATOM 725 O O . ASN A 1 91 ? 7.200 -8.975 -18.118 1.00 84.56 91 ASN A O 1
ATOM 729 N N . PRO A 1 92 ? 8.849 -7.814 -19.091 1.00 81.81 92 PRO A N 1
ATOM 730 C CA . PRO A 1 92 ? 8.269 -7.907 -20.430 1.00 81.81 92 PRO A CA 1
ATOM 731 C C . PRO A 1 92 ? 8.270 -9.330 -21.008 1.00 81.81 92 PRO A C 1
ATOM 733 O O . PRO A 1 92 ? 7.575 -9.572 -21.990 1.00 81.81 92 PRO A O 1
ATOM 736 N N . LEU A 1 93 ? 9.056 -10.259 -20.448 1.00 86.19 93 LEU A N 1
ATOM 737 C CA . LEU A 1 93 ? 9.186 -11.621 -20.977 1.00 86.19 93 LEU A CA 1
ATOM 738 C C . LEU A 1 93 ? 8.060 -12.553 -20.519 1.00 86.19 93 LEU A C 1
ATOM 740 O O . LEU A 1 93 ? 7.579 -13.360 -21.308 1.00 86.19 93 LEU A O 1
ATOM 744 N N . ASP A 1 94 ? 7.662 -12.459 -19.252 1.00 88.56 94 ASP A N 1
ATOM 745 C CA . ASP A 1 94 ? 6.682 -13.348 -18.611 1.00 88.56 94 ASP A CA 1
ATOM 746 C C . ASP A 1 94 ? 5.455 -12.598 -18.060 1.00 88.56 94 ASP A C 1
ATOM 748 O O . ASP A 1 94 ? 4.512 -13.228 -17.588 1.00 88.56 94 ASP A O 1
ATOM 752 N N . ASN A 1 95 ? 5.430 -11.263 -18.172 1.00 82.12 95 ASN A N 1
ATOM 753 C CA . ASN A 1 95 ? 4.384 -10.373 -17.664 1.00 82.12 95 ASN A CA 1
ATOM 754 C C . ASN A 1 95 ? 4.212 -10.396 -16.127 1.00 82.12 95 ASN A C 1
ATOM 756 O O . ASN A 1 95 ? 3.230 -9.853 -15.603 1.00 82.12 95 ASN A O 1
ATOM 760 N N . GLU A 1 96 ? 5.172 -10.980 -15.403 1.00 89.12 96 GLU A N 1
ATOM 761 C CA . GLU A 1 96 ? 5.205 -11.006 -13.941 1.00 89.12 96 GLU A CA 1
ATOM 762 C C . GLU A 1 96 ? 5.598 -9.640 -13.363 1.00 89.12 96 GLU A C 1
ATOM 764 O O . GLU A 1 96 ? 6.198 -8.792 -14.029 1.00 89.12 96 GLU A O 1
ATOM 769 N N . CYS A 1 97 ? 5.264 -9.397 -12.096 1.00 90.12 97 CYS A N 1
ATOM 770 C CA . CYS A 1 97 ? 5.619 -8.141 -11.438 1.00 90.12 97 CYS A CA 1
ATOM 771 C C . CYS A 1 97 ? 7.086 -8.136 -10.974 1.00 90.12 97 CYS A C 1
ATOM 773 O O . CYS A 1 97 ? 7.425 -8.801 -9.992 1.00 90.12 97 CYS A O 1
ATOM 775 N N . ASP A 1 98 ? 7.927 -7.325 -11.625 1.00 89.69 98 ASP A N 1
ATOM 776 C CA . ASP A 1 98 ? 9.292 -7.024 -11.163 1.00 89.69 98 ASP A CA 1
ATOM 777 C C . ASP A 1 98 ? 9.249 -6.143 -9.901 1.00 89.69 98 ASP A C 1
ATOM 779 O O . ASP A 1 98 ? 9.944 -6.407 -8.917 1.00 89.69 98 ASP A O 1
ATOM 783 N N . ASP A 1 99 ? 8.398 -5.113 -9.921 1.00 92.06 99 ASP A N 1
ATOM 784 C CA . ASP A 1 99 ? 8.067 -4.287 -8.761 1.00 92.06 99 ASP A CA 1
ATOM 785 C C . ASP A 1 99 ? 6.581 -4.464 -8.440 1.00 92.06 99 ASP A C 1
ATOM 787 O O . ASP A 1 99 ? 5.754 -4.502 -9.352 1.00 92.06 99 ASP A O 1
ATOM 791 N N . TYR A 1 100 ? 6.216 -4.562 -7.163 1.00 93.44 100 TYR A N 1
ATOM 792 C CA . TYR A 1 100 ? 4.833 -4.836 -6.777 1.00 93.44 100 TYR A CA 1
ATOM 793 C C . TYR A 1 100 ? 4.442 -4.243 -5.430 1.00 93.44 100 TYR A C 1
ATOM 795 O O . TYR A 1 100 ? 5.276 -3.999 -4.557 1.00 93.44 100 TYR A O 1
ATOM 803 N N . VAL A 1 101 ? 3.129 -4.113 -5.250 1.00 94.50 101 VAL A N 1
ATOM 804 C CA . VAL A 1 101 ? 2.480 -4.034 -3.941 1.00 94.50 101 VAL A CA 1
ATOM 805 C C . VAL A 1 101 ? 1.603 -5.269 -3.728 1.00 94.50 101 VAL A C 1
ATOM 807 O O . VAL A 1 101 ? 1.026 -5.805 -4.676 1.00 94.50 101 VAL A O 1
ATOM 810 N N . TRP A 1 102 ? 1.532 -5.755 -2.495 1.00 93.25 102 TRP A N 1
ATOM 811 C CA . TRP A 1 102 ? 0.765 -6.937 -2.120 1.00 93.25 102 TRP A CA 1
ATOM 812 C C . TRP A 1 102 ? 0.122 -6.737 -0.747 1.00 93.25 102 TRP A C 1
ATOM 814 O O . TRP A 1 102 ? 0.737 -6.134 0.132 1.00 93.25 102 TRP A O 1
ATOM 824 N N . PHE A 1 103 ? -1.107 -7.223 -0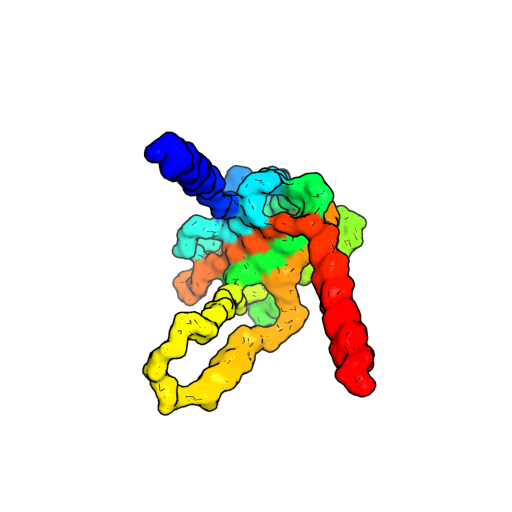.570 1.00 93.50 103 PHE A N 1
ATOM 825 C CA . PHE A 1 103 ? -1.908 -7.008 0.633 1.00 93.50 103 PHE A CA 1
ATOM 826 C C . PHE A 1 103 ? -2.339 -8.332 1.246 1.00 93.50 103 PHE A C 1
ATOM 828 O O . PHE A 1 103 ? -2.639 -9.279 0.517 1.00 93.50 103 PHE A O 1
ATOM 835 N N . GLY A 1 104 ? -2.430 -8.393 2.570 1.00 91.69 104 GLY A N 1
ATOM 836 C CA . GLY A 1 104 ? -3.018 -9.551 3.230 1.00 91.69 104 GLY A CA 1
ATOM 837 C C . GLY A 1 104 ? -2.779 -9.629 4.725 1.00 91.69 104 GLY A C 1
ATOM 838 O O . GLY A 1 104 ? -2.549 -8.609 5.364 1.00 91.69 104 GLY A O 1
ATOM 839 N N . ARG A 1 105 ? -2.825 -10.846 5.266 1.00 87.56 105 ARG A N 1
ATOM 840 C CA . ARG A 1 105 ? -2.504 -11.172 6.659 1.00 87.56 105 ARG A CA 1
ATOM 841 C C . ARG A 1 105 ? -1.509 -12.323 6.746 1.00 87.56 105 ARG A C 1
ATOM 843 O O . ARG A 1 105 ? -1.449 -13.187 5.870 1.00 87.56 105 ARG A O 1
ATOM 850 N N . ASP A 1 106 ? -0.724 -12.335 7.820 1.00 79.00 106 ASP A N 1
ATOM 851 C CA . ASP A 1 106 ? 0.139 -13.474 8.122 1.00 79.00 106 ASP A CA 1
ATOM 852 C C . ASP A 1 106 ? -0.729 -14.657 8.603 1.00 79.00 106 ASP A C 1
ATOM 854 O O . ASP A 1 106 ? -1.479 -14.547 9.569 1.00 79.00 106 ASP A O 1
ATOM 858 N N . GLY A 1 107 ? -0.599 -15.820 7.957 1.00 70.00 107 GLY A N 1
ATOM 859 C CA . GLY A 1 107 ? -1.064 -17.105 8.501 1.00 70.00 107 GLY A CA 1
ATOM 860 C C . GLY A 1 107 ? -2.528 -17.504 8.267 1.00 70.00 107 GLY A C 1
ATOM 861 O O . GLY A 1 107 ? -2.859 -18.655 8.543 1.00 70.00 107 GLY A O 1
ATOM 862 N N . ASP A 1 108 ? -3.390 -16.639 7.724 1.00 67.38 108 ASP A N 1
ATOM 863 C CA . ASP A 1 108 ? -4.813 -16.952 7.474 1.00 67.38 108 ASP A CA 1
ATOM 864 C C . ASP A 1 108 ? -5.162 -17.172 5.986 1.00 67.38 108 ASP A C 1
ATOM 866 O O . ASP A 1 108 ? -6.301 -17.496 5.649 1.00 67.38 108 ASP A O 1
ATOM 870 N N . GLY A 1 109 ? -4.180 -17.024 5.089 1.00 68.44 109 GLY A N 1
ATOM 871 C CA . GLY A 1 109 ? -4.365 -17.173 3.642 1.00 68.44 109 GLY A CA 1
ATOM 872 C C . GLY A 1 109 ? -5.146 -16.027 2.990 1.00 68.44 109 GLY A C 1
ATOM 873 O O . GLY A 1 109 ? -5.448 -16.104 1.798 1.00 68.44 109 GLY A O 1
ATOM 874 N N . TYR A 1 110 ? -5.458 -14.961 3.735 1.00 77.81 110 TYR A N 1
ATOM 875 C CA . TYR A 1 110 ? -6.156 -13.786 3.232 1.00 77.81 110 TYR A CA 1
ATOM 876 C C . TYR A 1 110 ? -5.175 -12.873 2.487 1.00 77.81 110 TYR A C 1
ATOM 878 O O . TYR A 1 110 ? -4.648 -11.918 3.048 1.00 77.81 110 TYR A O 1
ATOM 886 N N . LEU A 1 111 ? -4.874 -13.204 1.228 1.00 84.00 111 LEU A N 1
ATOM 887 C CA . LEU A 1 111 ? -3.865 -12.526 0.406 1.00 84.00 111 LEU A CA 1
ATOM 888 C C . LEU A 1 111 ? -4.472 -12.037 -0.912 1.00 84.00 111 LEU A C 1
ATOM 890 O O . LEU A 1 111 ? -5.189 -12.768 -1.596 1.00 84.00 111 LEU A O 1
ATOM 894 N N . SER A 1 112 ? -4.159 -10.801 -1.297 1.00 87.75 112 SER A N 1
ATOM 895 C CA . SER A 1 112 ? -4.503 -10.273 -2.618 1.00 87.75 112 SER A CA 1
ATOM 896 C C . SER A 1 112 ? -3.631 -10.916 -3.704 1.00 87.75 112 SER A C 1
ATOM 898 O O . SER A 1 112 ? -2.729 -11.705 -3.428 1.00 87.75 112 SER A O 1
ATOM 900 N N . LYS A 1 113 ? -3.838 -10.561 -4.973 1.00 88.31 113 LYS A N 1
ATOM 901 C CA . LYS A 1 113 ? -2.790 -10.751 -5.989 1.00 88.31 113 LYS A CA 1
ATOM 902 C C . LYS A 1 113 ? -1.726 -9.660 -5.838 1.00 88.31 113 LYS A C 1
ATOM 904 O O . LYS A 1 113 ? -2.018 -8.590 -5.295 1.00 88.31 113 LYS A O 1
ATOM 909 N N . LYS A 1 114 ? -0.508 -9.913 -6.326 1.00 91.06 114 LYS A N 1
ATOM 910 C CA . LYS A 1 114 ? 0.506 -8.862 -6.499 1.00 91.06 114 LYS A CA 1
ATOM 911 C C . LYS A 1 114 ? 0.022 -7.879 -7.561 1.00 91.06 114 LYS A C 1
ATOM 913 O O . LYS A 1 114 ? -0.429 -8.302 -8.622 1.00 91.06 114 LYS A O 1
ATOM 918 N N . LEU A 1 115 ? 0.119 -6.587 -7.274 1.00 91.69 115 LEU A N 1
ATOM 919 C CA . LEU A 1 115 ? -0.312 -5.529 -8.179 1.00 91.69 115 LEU A CA 1
ATOM 920 C C . LEU A 1 115 ? 0.897 -4.785 -8.741 1.00 91.69 115 LEU A C 1
ATOM 922 O O . LEU A 1 115 ? 1.790 -4.378 -7.996 1.00 91.69 115 LEU A O 1
ATOM 926 N N . CYS A 1 116 ? 0.888 -4.596 -10.057 1.00 90.00 116 CYS A N 1
ATOM 927 C CA . CYS A 1 116 ? 1.879 -3.846 -10.817 1.00 90.00 116 CYS A CA 1
ATOM 928 C C . CYS A 1 116 ? 1.314 -3.430 -12.186 1.00 90.00 116 CYS A C 1
ATOM 930 O O . CYS A 1 116 ? 0.188 -3.792 -12.550 1.00 90.00 116 CYS A O 1
ATOM 932 N N . GLY A 1 117 ? 2.110 -2.722 -12.984 1.00 87.88 117 GLY A N 1
ATOM 933 C CA . GLY A 1 117 ? 1.681 -2.068 -14.217 1.00 87.88 117 GLY A CA 1
ATOM 934 C C . GLY A 1 117 ? 1.170 -0.651 -13.971 1.00 87.88 117 GLY A C 1
ATOM 935 O O . GLY A 1 117 ? 1.181 -0.165 -12.839 1.00 87.88 117 GLY A O 1
ATOM 936 N N . GLU A 1 118 ? 0.743 -0.001 -15.050 1.00 86.69 118 GLU A N 1
ATOM 937 C CA . GLU A 1 118 ? 0.191 1.350 -15.025 1.00 86.69 118 GLU A CA 1
ATOM 938 C C . GLU A 1 118 ? -1.334 1.308 -14.892 1.00 86.69 118 GLU A C 1
ATOM 940 O O . GLU A 1 118 ? -2.022 0.727 -15.731 1.00 86.69 118 GLU A O 1
ATOM 945 N N . ARG A 1 119 ? -1.867 1.927 -13.835 1.00 82.31 119 ARG A N 1
ATOM 946 C CA . ARG A 1 119 ? -3.293 2.212 -13.645 1.00 82.31 119 ARG A CA 1
ATOM 947 C C . ARG A 1 119 ? -3.440 3.476 -12.806 1.00 82.31 119 ARG A C 1
ATOM 949 O O . ARG A 1 119 ? -2.735 3.663 -11.821 1.00 82.31 119 ARG A O 1
ATOM 956 N N . LYS A 1 120 ? -4.417 4.308 -13.145 1.00 78.81 120 LYS A N 1
ATOM 957 C CA . LYS A 1 120 ? -4.797 5.470 -12.343 1.00 78.81 120 LYS A CA 1
ATOM 958 C C . LYS A 1 120 ? -6.303 5.441 -12.162 1.00 78.81 120 LYS A C 1
ATOM 960 O O . LYS A 1 120 ? -7.028 5.465 -13.153 1.00 78.81 120 LYS A O 1
ATOM 965 N N . LEU A 1 121 ? -6.773 5.380 -10.919 1.00 68.69 121 LEU A N 1
ATOM 966 C CA . LEU A 1 121 ? -8.183 5.603 -10.636 1.00 68.69 121 LEU A CA 1
ATOM 967 C C . LEU A 1 121 ? -8.480 7.069 -10.940 1.00 68.69 121 LEU A C 1
ATOM 969 O O . LEU A 1 121 ? -7.979 7.983 -10.280 1.00 68.69 121 LEU A O 1
ATOM 973 N N . VAL A 1 122 ? -9.268 7.291 -11.986 1.00 56.94 122 VAL A N 1
ATOM 974 C CA . VAL A 1 122 ? -9.877 8.589 -12.242 1.00 56.94 122 VAL A CA 1
ATOM 975 C C . VAL A 1 122 ? -11.063 8.681 -11.282 1.00 56.94 122 VAL A C 1
ATOM 977 O O . VAL A 1 122 ? -11.934 7.811 -11.340 1.00 56.94 122 VAL A O 1
ATOM 980 N N . PRO A 1 123 ? -11.106 9.658 -10.357 1.00 47.28 123 PRO A N 1
ATOM 981 C CA . PRO A 1 123 ? -12.291 9.842 -9.537 1.00 47.28 123 PRO A CA 1
ATOM 982 C C . PRO A 1 123 ? -13.477 10.071 -10.473 1.00 47.28 123 PRO A C 1
ATOM 984 O O . PRO A 1 123 ? -13.420 10.933 -11.352 1.00 47.28 123 PRO A O 1
ATOM 987 N N . ILE A 1 124 ? -14.534 9.276 -10.304 1.00 43.88 124 ILE A N 1
ATOM 988 C CA . ILE A 1 124 ? -15.811 9.534 -10.963 1.00 43.88 124 ILE A CA 1
ATOM 989 C C . ILE A 1 124 ? -16.314 10.838 -10.350 1.00 43.88 124 ILE A C 1
ATOM 991 O O . ILE A 1 124 ? -16.815 10.852 -9.227 1.00 43.88 124 ILE A O 1
ATOM 995 N N . TYR A 1 125 ? -16.094 11.955 -11.040 1.00 39.78 125 TYR A N 1
ATOM 996 C CA . TYR A 1 125 ? -16.768 13.195 -10.698 1.00 39.78 125 TYR A CA 1
ATOM 997 C C . TYR A 1 125 ? -18.261 12.961 -10.919 1.00 39.78 125 TYR A C 1
ATOM 999 O O . TYR A 1 125 ? -18.679 12.606 -12.022 1.00 39.78 125 TYR A O 1
ATOM 1007 N N . ASP A 1 126 ? -19.047 13.114 -9.856 1.00 33.62 126 ASP A N 1
ATOM 1008 C CA . ASP A 1 126 ? -20.503 13.098 -9.923 1.00 33.62 126 ASP A CA 1
ATOM 1009 C C . ASP A 1 126 ? -20.948 14.322 -10.736 1.00 33.62 126 ASP A C 1
ATOM 1011 O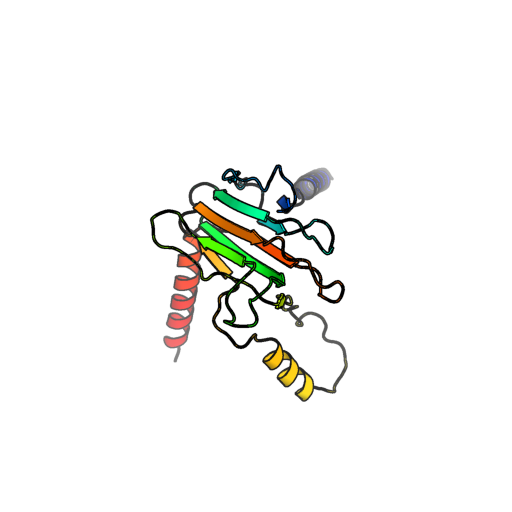 O . ASP A 1 126 ? -20.991 15.450 -10.244 1.00 33.62 126 ASP A O 1
ATOM 1015 N N . TYR A 1 127 ? -21.183 14.120 -12.033 1.00 38.34 127 TYR A N 1
ATOM 1016 C CA . TYR A 1 127 ? -21.524 15.169 -13.000 1.00 38.34 127 TYR A CA 1
ATOM 1017 C C . TYR A 1 127 ? -22.968 15.684 -12.846 1.00 38.34 127 TYR A C 1
ATOM 1019 O O . TYR A 1 127 ? -23.525 16.274 -13.770 1.00 38.34 127 TYR A O 1
ATOM 1027 N N . THR A 1 128 ? -23.616 15.488 -11.694 1.00 38.19 128 THR A N 1
ATOM 1028 C CA . THR A 1 128 ? -25.015 15.896 -11.498 1.00 38.19 128 THR A CA 1
ATOM 1029 C C . THR A 1 128 ? -25.197 17.323 -10.980 1.00 38.19 128 THR A C 1
ATOM 1031 O O . THR A 1 128 ? -26.338 17.705 -10.722 1.00 38.19 128 THR A O 1
ATOM 1034 N N . SER A 1 129 ? -24.146 18.143 -10.835 1.00 38.38 129 SER A N 1
ATOM 1035 C CA . SER A 1 129 ? -24.296 19.495 -10.263 1.00 38.38 129 SER A CA 1
ATOM 1036 C C . SER A 1 129 ? -24.064 20.688 -11.190 1.00 38.38 129 SER A C 1
ATOM 1038 O O . SER A 1 129 ? -24.067 21.799 -10.675 1.00 38.38 129 SER A O 1
ATOM 1040 N N . GLU A 1 130 ? -23.933 20.534 -12.511 1.00 38.53 130 GLU A N 1
ATOM 1041 C CA . GLU A 1 130 ? -23.945 21.695 -13.420 1.00 38.53 130 GLU A CA 1
ATOM 1042 C C . GLU A 1 130 ? -24.750 21.411 -14.689 1.00 38.53 130 GLU A C 1
ATOM 1044 O O . GLU A 1 130 ? -24.252 21.076 -15.760 1.00 38.53 130 GLU A O 1
ATOM 1049 N N . ARG A 1 131 ? -26.065 21.586 -14.560 1.00 44.66 131 ARG A N 1
ATOM 1050 C CA . ARG A 1 131 ? -26.947 21.795 -15.702 1.00 44.66 131 ARG A CA 1
ATOM 1051 C C . ARG A 1 131 ? -26.731 23.218 -16.222 1.00 44.66 131 ARG A C 1
ATOM 1053 O O . ARG A 1 131 ? -27.466 24.119 -15.832 1.00 44.66 131 ARG A O 1
ATOM 1060 N N . SER A 1 132 ? -25.797 23.416 -17.146 1.00 35.94 132 SER A N 1
ATOM 1061 C CA . SER A 1 132 ? -25.952 24.472 -18.151 1.00 35.94 132 SER A CA 1
ATOM 1062 C C . SER A 1 132 ? -25.203 24.147 -19.438 1.00 35.94 132 SER A C 1
ATOM 1064 O O . SER A 1 132 ? -23.984 24.241 -19.502 1.00 35.94 132 SER A O 1
ATOM 1066 N N . SER A 1 133 ? -26.007 23.841 -20.461 1.00 42.31 133 SER A N 1
ATOM 1067 C CA . SER A 1 133 ? -25.776 24.156 -21.874 1.00 42.31 133 SER A CA 1
ATOM 1068 C C . SER A 1 133 ? -24.455 23.699 -22.487 1.00 42.31 133 SER A C 1
ATOM 1070 O O . SER A 1 133 ? -23.522 24.481 -22.555 1.00 42.31 133 SER A O 1
ATOM 1072 N N . GLU A 1 134 ? -24.459 22.508 -23.086 1.00 39.75 134 GLU A N 1
ATOM 1073 C CA . GLU A 1 134 ? -23.997 22.333 -24.468 1.00 39.75 134 GLU A CA 1
ATOM 1074 C C . GLU A 1 134 ? -24.542 21.013 -25.028 1.00 39.75 134 GLU A C 1
ATOM 1076 O O . GLU A 1 134 ? -24.287 19.921 -24.530 1.00 39.75 134 GLU A O 1
ATOM 1081 N N . LEU A 1 135 ? -25.411 21.149 -26.028 1.00 43.12 135 LEU A N 1
ATOM 1082 C CA . LEU A 1 135 ? -26.182 20.080 -26.646 1.00 43.12 135 LEU A CA 1
ATOM 1083 C C . LEU A 1 135 ? -25.423 19.574 -27.879 1.00 43.12 135 LEU A C 1
ATOM 1085 O O . LEU A 1 135 ? -25.779 19.896 -29.008 1.00 43.12 135 LEU A O 1
ATOM 1089 N N . HIS A 1 136 ? -24.344 18.829 -27.665 1.00 41.03 136 HIS A N 1
ATOM 1090 C CA . HIS A 1 136 ? -23.728 17.967 -28.674 1.00 41.03 136 HIS A CA 1
ATOM 1091 C C . HIS A 1 136 ? -22.756 17.025 -27.969 1.00 41.03 136 HIS A C 1
ATOM 1093 O O . HIS A 1 136 ? -21.969 17.495 -27.156 1.00 41.03 136 HIS A O 1
ATOM 1099 N N . ASN A 1 137 ? -22.786 15.736 -28.328 1.00 43.22 137 ASN A N 1
ATOM 1100 C CA . ASN A 1 137 ? -21.824 14.678 -27.960 1.00 43.22 137 ASN A CA 1
ATOM 1101 C C . ASN A 1 137 ? -22.291 13.608 -26.950 1.00 43.22 137 ASN A C 1
ATOM 1103 O O . ASN A 1 137 ? -21.478 13.091 -26.184 1.00 43.22 137 ASN A O 1
ATOM 1107 N N . GLU A 1 138 ? -23.555 13.174 -27.002 1.00 42.50 138 GLU A N 1
ATOM 1108 C CA . GLU A 1 138 ? -23.979 11.948 -26.291 1.00 42.50 138 GLU A CA 1
ATOM 1109 C C . GLU A 1 138 ? -23.239 10.682 -26.793 1.00 42.50 138 GLU A C 1
ATOM 1111 O O . GLU A 1 138 ? -22.952 9.783 -26.006 1.00 42.50 138 GLU A O 1
ATOM 1116 N N . GLU A 1 139 ? -22.811 10.640 -28.061 1.00 41.03 139 GLU A N 1
ATOM 1117 C CA . GLU A 1 139 ? -22.054 9.508 -28.637 1.00 41.03 139 GLU A CA 1
ATOM 1118 C C . GLU A 1 139 ? -20.571 9.455 -28.211 1.00 41.03 139 GLU A C 1
ATOM 1120 O O . GLU A 1 139 ? -19.967 8.381 -28.168 1.00 41.03 139 GLU A O 1
ATOM 1125 N N . ILE A 1 140 ? -19.971 10.598 -27.852 1.00 42.75 140 ILE A N 1
ATOM 1126 C CA . ILE A 1 140 ? -18.592 10.641 -27.326 1.00 42.75 140 ILE A CA 1
ATOM 1127 C C . ILE A 1 140 ? -18.587 10.241 -25.850 1.00 42.75 140 ILE A C 1
ATOM 1129 O O . ILE A 1 140 ? -17.664 9.565 -25.402 1.00 42.75 140 ILE A O 1
ATOM 1133 N N . LEU A 1 141 ? -19.635 10.601 -25.101 1.00 38.38 141 LEU A N 1
ATOM 1134 C CA . LEU A 1 141 ? -19.736 10.280 -23.682 1.00 38.38 141 LEU A CA 1
ATOM 1135 C C . LEU A 1 141 ? -19.867 8.768 -23.446 1.00 38.38 141 LEU A C 1
ATOM 1137 O O . LEU A 1 141 ? -19.211 8.244 -22.552 1.00 38.38 141 LEU A O 1
ATOM 1141 N N . HIS A 1 142 ? -20.634 8.052 -24.275 1.00 34.19 142 HIS A N 1
ATOM 1142 C CA . HIS A 1 142 ? -20.797 6.601 -24.124 1.00 34.19 142 HIS A CA 1
ATOM 1143 C C . HIS A 1 142 ? -19.491 5.835 -24.397 1.00 34.19 142 HIS A C 1
ATOM 1145 O O . HIS A 1 142 ? -19.100 4.980 -23.605 1.00 34.19 142 HIS A O 1
ATOM 1151 N N . ASN A 1 143 ? -18.754 6.220 -25.446 1.00 33.56 143 ASN A N 1
ATOM 1152 C CA . ASN A 1 143 ? -17.445 5.637 -25.762 1.00 33.56 143 ASN A CA 1
ATOM 1153 C C . ASN A 1 143 ? -16.365 6.004 -24.726 1.00 33.56 143 ASN A C 1
ATOM 1155 O O . ASN A 1 143 ? -15.482 5.197 -24.439 1.00 33.56 143 ASN A O 1
ATOM 1159 N N . TYR A 1 144 ? -16.425 7.203 -24.135 1.00 36.62 144 TYR A N 1
ATOM 1160 C CA . TYR A 1 144 ? -15.470 7.617 -23.105 1.00 36.62 144 TYR A CA 1
ATOM 1161 C C . TYR A 1 144 ? -15.735 6.907 -21.769 1.00 36.62 144 TYR A C 1
ATOM 1163 O O . TYR A 1 144 ? -14.793 6.455 -21.122 1.00 36.62 144 TYR A O 1
ATOM 1171 N N . VAL A 1 145 ? -17.005 6.736 -21.388 1.00 40.44 145 VAL A N 1
ATOM 1172 C CA . VAL A 1 145 ? -17.402 6.021 -20.164 1.00 40.44 145 VAL A CA 1
ATOM 1173 C C . VAL A 1 145 ? -17.107 4.523 -20.265 1.00 40.44 145 VAL A C 1
ATOM 1175 O O . VAL A 1 145 ? -16.570 3.968 -19.310 1.00 40.44 145 VAL A O 1
ATOM 1178 N N . GLU A 1 146 ? -17.346 3.877 -21.410 1.00 33.50 146 GLU A N 1
ATOM 1179 C CA . GLU A 1 146 ? -16.950 2.472 -21.611 1.00 33.50 146 GLU A CA 1
ATOM 1180 C C . GLU A 1 146 ? -15.423 2.291 -21.615 1.00 33.50 146 GLU A C 1
ATOM 1182 O O . GLU A 1 146 ? -14.933 1.305 -21.072 1.00 33.50 146 GLU A O 1
ATOM 1187 N N . SER A 1 147 ? -14.649 3.273 -22.100 1.00 36.19 147 SER A N 1
ATOM 1188 C CA . SER A 1 147 ? -13.174 3.233 -22.042 1.00 36.19 147 SER A CA 1
ATOM 1189 C C . SER A 1 147 ? -12.574 3.480 -20.646 1.00 36.19 147 SER A C 1
ATOM 1191 O O . SER A 1 147 ? -11.402 3.179 -20.411 1.00 36.19 147 SER A O 1
ATOM 1193 N N . LEU A 1 148 ? -13.361 4.039 -19.718 1.00 40.97 148 LEU A N 1
ATOM 1194 C CA . LEU A 1 148 ? -12.973 4.322 -18.329 1.00 40.97 148 LEU A CA 1
ATOM 1195 C C . LEU A 1 148 ? -13.380 3.216 -17.352 1.00 40.97 148 LEU A C 1
ATOM 1197 O O . LEU A 1 148 ? -13.007 3.282 -16.179 1.00 40.97 148 LEU A O 1
ATOM 1201 N N . ILE A 1 149 ? -14.120 2.206 -17.809 1.00 36.41 149 ILE A N 1
ATOM 1202 C CA . ILE A 1 149 ? -14.279 0.954 -17.076 1.00 36.41 149 ILE A CA 1
ATOM 1203 C C . ILE A 1 149 ? -13.033 0.136 -17.416 1.00 36.41 149 ILE A C 1
ATOM 1205 O O . ILE A 1 149 ? -12.953 -0.392 -18.523 1.00 36.41 149 ILE A O 1
ATOM 1209 N N . PRO A 1 150 ? -12.020 0.045 -16.532 1.00 39.59 150 PRO A N 1
ATOM 1210 C CA . PRO A 1 150 ? -10.881 -0.813 -16.804 1.00 39.59 150 PRO A CA 1
ATOM 1211 C C . PRO A 1 150 ? -11.407 -2.235 -17.013 1.00 39.59 150 PRO A C 1
ATOM 1213 O O . PRO A 1 150 ? -11.941 -2.851 -16.089 1.00 39.59 150 PRO A O 1
ATOM 1216 N N . GLU A 1 151 ? -11.285 -2.745 -18.238 1.00 35.59 151 GLU A N 1
ATOM 1217 C CA . GLU A 1 151 ? -11.555 -4.142 -18.542 1.00 35.59 151 GLU A CA 1
ATOM 1218 C C . GLU A 1 151 ? -10.613 -5.012 -17.697 1.00 35.59 151 GLU A C 1
ATOM 1220 O O . GLU A 1 151 ? -9.426 -5.163 -17.988 1.00 35.59 151 GLU A O 1
ATOM 1225 N N . GLY A 1 152 ? -11.133 -5.558 -16.597 1.00 34.09 152 GLY A N 1
ATOM 1226 C CA . GLY A 1 152 ? -10.441 -6.561 -15.796 1.00 34.09 152 GLY A CA 1
ATOM 1227 C C . GLY A 1 152 ? -10.891 -6.620 -14.330 1.00 34.09 152 GLY A C 1
ATOM 1228 O O . GLY A 1 152 ? -10.778 -5.625 -13.614 1.00 34.09 152 GLY A O 1
ATOM 1229 N N . PRO A 1 153 ? -11.320 -7.791 -13.818 1.00 38.97 153 PRO A N 1
ATOM 1230 C CA . PRO A 1 153 ? -11.676 -8.001 -12.418 1.00 38.97 153 PRO A CA 1
ATOM 1231 C C . PRO A 1 153 ? -10.413 -8.232 -11.572 1.00 38.97 153 PRO A C 1
ATOM 1233 O O . PRO A 1 153 ? -10.207 -9.298 -10.993 1.00 38.97 153 PRO A O 1
ATOM 1236 N N . GLU A 1 154 ? -9.532 -7.239 -11.501 1.00 51.75 154 GLU A N 1
ATOM 1237 C CA . GLU A 1 154 ? -8.481 -7.196 -10.486 1.00 51.75 154 GLU A CA 1
ATOM 1238 C C . GLU A 1 154 ? -8.790 -6.041 -9.551 1.00 51.75 154 GLU A C 1
ATOM 1240 O O . GLU A 1 154 ? -8.532 -4.882 -9.866 1.00 51.75 154 GLU A O 1
ATOM 1245 N N . ALA A 1 155 ? -9.415 -6.371 -8.422 1.00 55.88 155 ALA A N 1
ATOM 1246 C CA . ALA A 1 155 ? -9.906 -5.395 -7.469 1.00 55.88 155 ALA A CA 1
ATOM 1247 C C . ALA A 1 155 ? -8.786 -4.419 -7.060 1.00 55.88 155 ALA A C 1
ATOM 1249 O O . ALA A 1 155 ? -7.807 -4.796 -6.418 1.00 55.88 155 ALA A O 1
ATOM 1250 N N . THR A 1 156 ? -8.955 -3.145 -7.416 1.00 73.06 156 THR A N 1
ATOM 1251 C CA . THR A 1 156 ? -8.168 -2.017 -6.888 1.00 73.06 156 THR A CA 1
ATOM 1252 C C . THR A 1 156 ? -8.516 -1.724 -5.431 1.00 73.06 156 THR A C 1
ATOM 1254 O O . THR A 1 156 ? -7.879 -0.886 -4.796 1.00 73.06 156 THR A O 1
ATOM 1257 N N . THR A 1 157 ? -9.523 -2.421 -4.898 1.00 82.19 157 THR A N 1
ATOM 1258 C CA . THR A 1 157 ? -9.969 -2.350 -3.515 1.00 82.19 157 THR A CA 1
ATOM 1259 C C . THR A 1 157 ? -9.777 -3.691 -2.813 1.00 82.19 157 THR A C 1
ATOM 1261 O O . THR A 1 157 ? -10.145 -4.736 -3.347 1.00 82.19 157 THR A O 1
ATOM 1264 N N . PHE A 1 158 ? -9.250 -3.663 -1.594 1.00 86.00 158 PHE A N 1
ATOM 1265 C CA . PHE A 1 158 ? -9.077 -4.830 -0.731 1.00 86.00 158 PHE A CA 1
ATOM 1266 C C . PHE A 1 158 ? -9.680 -4.545 0.648 1.00 86.00 158 PHE A C 1
ATOM 1268 O O . PHE A 1 158 ? -9.616 -3.413 1.119 1.00 86.00 158 PHE A O 1
ATOM 1275 N N . TYR A 1 159 ? -10.282 -5.544 1.293 1.00 87.19 159 TYR A N 1
ATOM 1276 C CA . TYR A 1 159 ? -10.986 -5.361 2.566 1.00 87.19 159 TYR A CA 1
ATOM 1277 C C . TYR A 1 159 ? -10.450 -6.302 3.622 1.00 87.19 159 TYR A C 1
ATOM 1279 O O . TYR A 1 159 ? -10.616 -7.499 3.514 1.00 87.19 159 TYR A O 1
ATOM 1287 N N . ASP A 1 160 ? -9.912 -5.776 4.703 1.00 88.25 160 ASP A N 1
ATOM 1288 C CA . ASP A 1 160 ? -9.503 -6.557 5.850 1.00 88.25 160 ASP A CA 1
ATOM 1289 C C . ASP A 1 160 ? -10.540 -6.469 6.983 1.00 88.25 160 ASP A C 1
ATOM 1291 O O . ASP A 1 160 ? -10.582 -5.466 7.693 1.00 88.25 160 ASP A O 1
ATOM 1295 N N . PRO A 1 161 ? -11.419 -7.465 7.186 1.00 86.81 161 PRO A N 1
ATOM 1296 C CA . PRO A 1 161 ? -12.404 -7.408 8.269 1.00 86.81 161 PRO A CA 1
ATOM 1297 C C . PRO A 1 161 ? -11.795 -7.596 9.668 1.00 86.81 161 PRO A C 1
ATOM 1299 O O . PRO A 1 161 ? -12.457 -7.265 10.651 1.00 86.81 161 PRO A O 1
ATOM 1302 N N . GLY A 1 162 ? -10.576 -8.142 9.762 1.00 86.81 162 GLY A N 1
ATOM 1303 C CA . GLY A 1 162 ? -9.876 -8.398 11.024 1.00 86.81 162 GLY A CA 1
ATOM 1304 C C . GLY A 1 162 ? -9.285 -7.144 11.667 1.00 86.81 162 GLY A C 1
ATOM 1305 O O . GLY A 1 162 ? -9.076 -7.130 12.876 1.00 86.81 162 GLY A O 1
ATOM 1306 N N . GLY A 1 163 ? -9.070 -6.087 10.882 1.00 89.25 163 GLY A N 1
ATOM 1307 C CA . GLY A 1 163 ? -8.436 -4.858 11.347 1.00 89.25 163 GLY A CA 1
ATOM 1308 C C . GLY A 1 163 ? -6.914 -4.966 11.457 1.00 89.25 163 GLY A C 1
ATOM 1309 O O . GLY A 1 163 ? -6.295 -4.110 12.081 1.00 89.25 163 GLY A O 1
ATOM 1310 N N . GLU A 1 164 ? -6.311 -5.987 10.854 1.00 91.81 164 GLU A N 1
ATOM 1311 C CA . GLU A 1 164 ? -4.872 -6.246 10.853 1.00 91.81 164 GLU A CA 1
ATOM 1312 C C . GLU A 1 164 ? -4.457 -6.485 9.402 1.00 91.81 164 GLU A C 1
ATOM 1314 O O . GLU A 1 164 ? -4.771 -7.517 8.823 1.00 91.81 164 GLU A O 1
ATOM 1319 N N . LEU A 1 165 ? -3.797 -5.512 8.777 1.00 93.19 165 LEU A N 1
ATOM 1320 C CA . LEU A 1 165 ? -3.451 -5.550 7.357 1.00 93.19 165 LEU A CA 1
ATOM 1321 C C . LEU A 1 165 ? -1.945 -5.449 7.166 1.00 93.19 165 LEU A C 1
ATOM 1323 O O . LEU A 1 165 ? -1.299 -4.534 7.663 1.00 93.19 165 LEU A O 1
ATOM 1327 N N . HIS A 1 166 ? -1.393 -6.336 6.356 1.00 94.25 166 HIS A N 1
ATOM 1328 C CA . HIS A 1 166 ? -0.001 -6.326 5.950 1.00 94.25 166 HIS A CA 1
ATOM 1329 C C . HIS A 1 166 ? 0.089 -5.783 4.525 1.00 94.25 166 HIS A C 1
ATOM 1331 O O . HIS A 1 166 ? -0.664 -6.192 3.638 1.00 94.25 166 HIS A O 1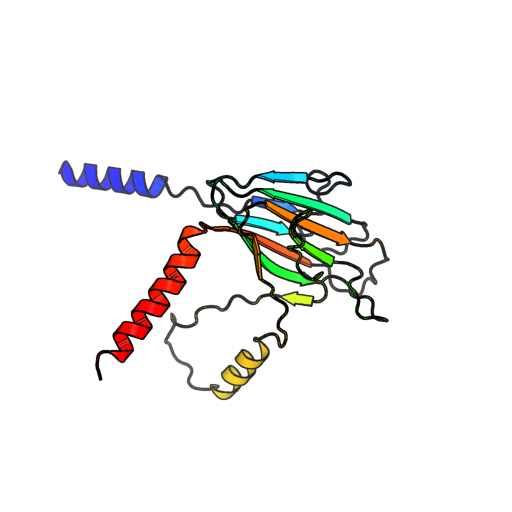
ATOM 1337 N N . ILE A 1 167 ? 1.007 -4.843 4.315 1.00 94.31 167 ILE A N 1
ATOM 1338 C CA . ILE A 1 167 ? 1.307 -4.248 3.016 1.00 94.31 167 ILE A CA 1
ATOM 1339 C C . ILE A 1 167 ? 2.771 -4.530 2.710 1.00 94.31 167 ILE A C 1
ATOM 1341 O O . ILE A 1 167 ? 3.671 -3.981 3.353 1.00 94.31 167 ILE A O 1
ATOM 1345 N N . TRP A 1 168 ? 3.001 -5.372 1.710 1.00 94.50 168 TRP A N 1
ATOM 1346 C CA . TRP A 1 168 ? 4.329 -5.633 1.176 1.00 94.50 168 TRP A CA 1
ATOM 1347 C C . TRP A 1 168 ? 4.551 -4.791 -0.063 1.00 94.50 168 TRP A C 1
ATOM 1349 O O . TRP A 1 168 ? 3.760 -4.842 -1.005 1.00 94.50 168 TRP A O 1
ATOM 1359 N N . PHE A 1 169 ? 5.646 -4.046 -0.081 1.00 94.75 169 PHE A N 1
ATOM 1360 C CA . PHE A 1 169 ? 6.075 -3.303 -1.253 1.00 94.75 169 PHE A CA 1
ATOM 1361 C C . PHE A 1 169 ? 7.491 -3.705 -1.619 1.00 94.75 169 PHE A C 1
ATOM 1363 O O . PHE A 1 169 ? 8.381 -3.698 -0.772 1.00 94.75 169 PHE A O 1
ATOM 1370 N N . ARG A 1 170 ? 7.704 -4.012 -2.897 1.00 93.56 170 ARG A N 1
ATOM 1371 C CA . ARG A 1 170 ? 9.027 -4.325 -3.417 1.00 93.56 170 ARG A CA 1
ATOM 1372 C C . ARG A 1 170 ? 9.300 -3.551 -4.690 1.00 93.56 170 ARG A C 1
ATOM 1374 O O . ARG A 1 170 ? 8.508 -3.575 -5.628 1.00 93.56 170 ARG A O 1
ATOM 1381 N N . LYS A 1 171 ? 10.480 -2.942 -4.732 1.00 91.69 171 LYS A N 1
ATOM 1382 C CA . LYS A 1 171 ? 11.077 -2.307 -5.898 1.00 91.69 171 LYS A CA 1
ATOM 1383 C C . LYS A 1 171 ? 12.507 -2.806 -6.074 1.00 91.69 171 LYS A C 1
ATOM 1385 O O . LYS A 1 171 ? 13.318 -2.761 -5.152 1.00 91.69 171 LYS A O 1
ATOM 1390 N N . THR A 1 172 ? 12.853 -3.225 -7.281 1.00 88.12 172 THR A N 1
ATOM 1391 C CA . THR A 1 172 ? 14.206 -3.668 -7.641 1.00 88.12 172 THR A CA 1
ATOM 1392 C C . THR A 1 172 ? 15.101 -2.501 -8.097 1.00 88.12 172 THR A C 1
ATOM 1394 O O . THR A 1 172 ? 14.620 -1.462 -8.564 1.00 88.12 172 THR A O 1
ATOM 1397 N N . SER A 1 173 ? 16.426 -2.656 -7.993 1.00 79.12 173 SER A N 1
ATOM 1398 C CA . SER A 1 173 ? 17.428 -1.625 -8.336 1.00 79.12 173 SER A CA 1
ATOM 1399 C C . SER A 1 173 ? 17.850 -1.586 -9.811 1.00 79.12 173 SER A C 1
ATOM 1401 O O . SER A 1 173 ? 18.879 -1.002 -10.146 1.00 79.12 173 SER A O 1
ATOM 1403 N N . ARG A 1 174 ? 17.107 -2.216 -10.732 1.00 70.12 174 ARG A N 1
ATOM 1404 C CA . ARG A 1 174 ? 17.469 -2.170 -12.161 1.00 70.12 174 ARG A CA 1
ATOM 1405 C C . ARG A 1 174 ? 17.499 -0.719 -12.652 1.00 70.12 174 ARG A C 1
ATOM 1407 O O . ARG A 1 174 ? 16.540 0.009 -12.380 1.00 70.12 174 ARG A O 1
ATOM 1414 N N . LYS A 1 175 ? 18.568 -0.358 -13.386 1.00 61.28 175 LYS A N 1
ATOM 1415 C CA . LYS A 1 175 ? 18.734 0.947 -14.047 1.00 61.28 175 LYS A CA 1
ATOM 1416 C C . LYS A 1 175 ? 17.436 1.306 -14.752 1.00 61.28 175 LYS A C 1
ATOM 1418 O O . LYS A 1 175 ? 16.954 0.544 -15.591 1.00 61.28 175 LYS A O 1
ATOM 1423 N N . VAL A 1 176 ? 16.860 2.431 -14.358 1.00 57.09 176 VAL A N 1
ATOM 1424 C CA . VAL A 1 176 ? 15.694 2.972 -15.038 1.00 57.09 176 VAL A CA 1
ATOM 1425 C C . VAL A 1 176 ? 16.226 3.574 -16.333 1.00 57.09 176 VAL A C 1
ATOM 1427 O O . VAL A 1 176 ? 17.080 4.457 -16.293 1.00 57.09 176 VAL A O 1
ATOM 1430 N N . ASP A 1 177 ? 15.803 3.044 -17.482 1.00 57.25 177 ASP A N 1
ATOM 1431 C CA . ASP A 1 177 ? 15.996 3.742 -18.755 1.00 57.25 177 ASP A CA 1
ATOM 1432 C C . ASP A 1 177 ? 15.462 5.169 -18.574 1.00 57.25 177 ASP A C 1
ATOM 1434 O O . ASP A 1 177 ? 14.340 5.353 -18.107 1.00 57.25 177 ASP A O 1
ATOM 1438 N N . GLN A 1 178 ? 16.273 6.181 -18.875 1.00 52.69 178 GLN A N 1
ATOM 1439 C CA . GLN A 1 178 ? 15.942 7.587 -18.618 1.00 52.69 178 GLN A CA 1
ATOM 1440 C C . GLN A 1 178 ? 14.705 8.060 -19.404 1.00 52.69 178 GLN A C 1
ATOM 1442 O O . GLN A 1 178 ? 14.163 9.120 -19.104 1.00 52.69 178 GLN A O 1
ATOM 1447 N N . ASN A 1 179 ? 14.238 7.261 -20.369 1.00 55.44 179 ASN A N 1
ATOM 1448 C CA . ASN A 1 179 ? 12.997 7.479 -21.110 1.00 55.44 179 ASN A CA 1
ATOM 1449 C C . ASN A 1 179 ? 11.746 6.860 -20.450 1.00 55.44 179 ASN A C 1
ATOM 1451 O O . ASN A 1 179 ? 10.641 7.037 -20.963 1.00 55.44 179 ASN A O 1
ATOM 1455 N N . LEU A 1 180 ? 11.882 6.120 -19.343 1.00 64.06 180 LEU A N 1
ATOM 1456 C CA . LEU A 1 180 ? 10.752 5.519 -18.629 1.00 64.06 180 LEU A CA 1
ATOM 1457 C C . LEU A 1 180 ? 10.058 6.541 -17.724 1.00 64.06 180 LEU A C 1
ATOM 1459 O O . LEU A 1 180 ? 10.694 7.332 -17.026 1.00 64.06 180 LEU A O 1
ATOM 1463 N N . GLN A 1 181 ? 8.726 6.473 -17.699 1.00 71.62 181 GLN A N 1
ATOM 1464 C CA . GLN A 1 181 ? 7.911 7.241 -16.764 1.00 71.62 181 GLN A CA 1
ATOM 1465 C C . GLN A 1 181 ? 8.313 6.956 -15.304 1.00 71.62 181 GLN A C 1
ATOM 1467 O O . GLN A 1 181 ? 8.699 5.827 -14.980 1.00 71.62 181 GLN A O 1
ATOM 1472 N N . PRO A 1 182 ? 8.178 7.941 -14.395 1.00 81.62 182 PRO A N 1
ATOM 1473 C CA . PRO A 1 182 ? 8.450 7.725 -12.982 1.00 81.62 182 PRO A CA 1
ATOM 1474 C C . PRO A 1 182 ? 7.532 6.636 -12.419 1.00 81.62 182 PRO A C 1
ATOM 1476 O O . PRO A 1 182 ? 6.342 6.559 -12.756 1.00 81.62 182 PRO A O 1
ATOM 1479 N N . LEU A 1 183 ? 8.090 5.812 -11.531 1.00 87.19 183 LEU A N 1
ATOM 1480 C CA . LEU A 1 183 ? 7.303 4.844 -10.780 1.00 87.19 183 LEU A CA 1
ATOM 1481 C C . LEU A 1 183 ? 6.339 5.584 -9.858 1.00 87.19 183 LEU A C 1
ATOM 1483 O O . LEU A 1 183 ? 6.682 6.610 -9.265 1.00 87.19 183 LEU A O 1
ATOM 1487 N N . ARG A 1 184 ? 5.125 5.058 -9.733 1.00 89.88 184 ARG A N 1
ATOM 1488 C CA . ARG A 1 184 ? 4.070 5.656 -8.913 1.00 89.88 184 ARG A CA 1
ATOM 1489 C C . ARG A 1 184 ? 3.392 4.575 -8.095 1.00 89.88 184 ARG A C 1
ATOM 1491 O O . ARG A 1 184 ? 3.171 3.464 -8.565 1.00 89.88 184 ARG A O 1
ATOM 1498 N N . LEU A 1 185 ? 3.066 4.915 -6.861 1.00 91.75 185 LEU A N 1
ATOM 1499 C CA . LEU A 1 185 ? 2.176 4.132 -6.023 1.00 91.75 185 LEU A CA 1
ATOM 1500 C C . LEU A 1 185 ? 1.487 5.100 -5.070 1.00 91.75 185 LEU A C 1
ATOM 1502 O O . LEU A 1 185 ? 2.162 5.900 -4.418 1.00 91.75 185 LEU A O 1
ATOM 1506 N N . LYS A 1 186 ? 0.163 5.022 -5.010 1.00 92.19 186 LYS A N 1
ATOM 1507 C CA . LYS A 1 186 ? -0.697 5.753 -4.091 1.00 92.19 186 LYS A CA 1
ATOM 1508 C C . LYS A 1 186 ? -1.755 4.787 -3.572 1.00 92.19 186 LYS A C 1
ATOM 1510 O O . LYS A 1 186 ? -2.643 4.373 -4.313 1.00 92.19 186 LYS A O 1
ATOM 1515 N N . VAL A 1 187 ? -1.632 4.424 -2.305 1.00 92.50 187 VAL A N 1
ATOM 1516 C CA . VAL A 1 187 ? -2.544 3.521 -1.606 1.00 92.50 187 VAL A CA 1
ATOM 1517 C C . VAL A 1 187 ? -3.216 4.293 -0.484 1.00 92.50 187 VAL A C 1
ATOM 1519 O O . VAL A 1 187 ? -2.545 4.911 0.339 1.00 92.50 187 VAL A O 1
ATOM 1522 N N . VAL A 1 188 ? -4.540 4.253 -0.448 1.00 90.69 188 VAL A N 1
ATOM 1523 C CA . VAL A 1 188 ? -5.350 4.822 0.625 1.00 90.69 188 VAL A CA 1
ATOM 1524 C C . VAL A 1 188 ? -5.858 3.684 1.491 1.00 90.69 188 VAL A C 1
ATOM 1526 O O . VAL A 1 188 ? -6.424 2.724 0.978 1.00 90.69 188 VAL A O 1
ATOM 1529 N N . VAL A 1 189 ? -5.656 3.788 2.800 1.00 91.56 189 VAL A N 1
ATOM 1530 C CA . VAL A 1 189 ? -6.181 2.836 3.782 1.00 91.56 189 VAL A CA 1
ATOM 1531 C C . VAL A 1 189 ? -7.149 3.567 4.699 1.00 91.56 189 VAL A C 1
ATOM 1533 O O . VAL A 1 189 ? -6.766 4.534 5.352 1.00 91.56 189 VAL A O 1
ATOM 1536 N N . THR A 1 190 ? -8.396 3.123 4.764 1.00 90.12 190 THR A N 1
ATOM 1537 C CA . THR A 1 190 ? -9.441 3.677 5.634 1.00 90.12 190 THR A CA 1
ATOM 1538 C C . THR A 1 190 ? -9.909 2.617 6.618 1.00 90.12 190 THR A C 1
ATOM 1540 O O . THR A 1 190 ? -9.886 1.426 6.315 1.00 90.12 190 THR A O 1
ATOM 1543 N N . SER A 1 191 ? -10.346 3.025 7.809 1.00 88.25 191 SER A N 1
ATOM 1544 C CA . SER A 1 191 ? -10.981 2.101 8.748 1.00 88.25 191 SER A CA 1
ATOM 1545 C C . SER A 1 191 ? -12.504 2.173 8.626 1.00 88.25 191 SER A C 1
ATOM 1547 O O . SER A 1 191 ? -13.078 3.242 8.408 1.00 88.25 191 SER A O 1
ATOM 1549 N N . TYR A 1 192 ? -13.183 1.036 8.769 1.00 83.50 192 TYR A N 1
ATOM 1550 C CA . TYR A 1 192 ? -14.643 0.966 8.718 1.00 83.50 192 TYR A CA 1
ATOM 1551 C C . TYR A 1 192 ? -15.199 0.093 9.840 1.00 83.50 192 TYR A C 1
ATOM 1553 O O . TYR A 1 192 ? -14.594 -0.884 10.276 1.00 83.50 192 TYR A O 1
ATOM 1561 N N . ARG A 1 193 ? -16.402 0.421 10.317 1.00 79.06 193 ARG A N 1
ATOM 1562 C CA . ARG A 1 193 ? -17.116 -0.437 11.270 1.00 79.06 193 ARG A CA 1
ATOM 1563 C C . ARG A 1 193 ? -17.737 -1.612 10.525 1.00 79.06 193 ARG A C 1
ATOM 1565 O O . ARG A 1 193 ? -18.580 -1.412 9.653 1.00 79.06 193 ARG A O 1
ATOM 1572 N N . THR A 1 194 ? -17.380 -2.832 10.908 1.00 57.88 194 THR A N 1
ATOM 1573 C CA . THR A 1 194 ? -17.923 -4.075 10.331 1.00 57.88 194 THR A CA 1
ATOM 1574 C C . THR A 1 194 ? -19.441 -4.205 10.514 1.00 57.88 194 THR A C 1
ATOM 1576 O O . THR A 1 194 ? -20.113 -4.781 9.660 1.00 57.88 194 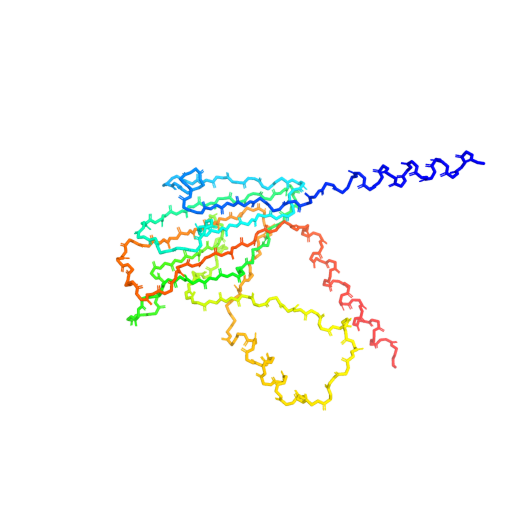THR A O 1
ATOM 1579 N N . SER A 1 195 ? -20.025 -3.567 11.536 1.00 54.12 195 SER A N 1
ATOM 1580 C CA . SER A 1 195 ? -21.483 -3.475 11.719 1.00 54.12 195 SER A CA 1
ATOM 1581 C C . SER A 1 195 ? -22.224 -2.703 10.611 1.00 54.12 195 SER A C 1
ATOM 1583 O O . SER A 1 195 ? -23.430 -2.885 10.461 1.00 54.12 195 SER A O 1
ATOM 1585 N N . ASN A 1 196 ? -21.530 -1.912 9.781 1.00 43.50 196 ASN A N 1
ATOM 1586 C CA . ASN A 1 196 ? -22.139 -1.195 8.653 1.00 43.50 196 ASN A CA 1
ATOM 1587 C C . ASN A 1 196 ? -22.209 -2.017 7.351 1.00 43.50 196 ASN A C 1
ATOM 1589 O O . ASN A 1 196 ? -23.017 -1.687 6.486 1.00 43.50 196 ASN A O 1
ATOM 1593 N N . MET A 1 197 ? -21.437 -3.103 7.202 1.00 39.47 197 MET A N 1
ATOM 1594 C CA . MET A 1 197 ? -21.550 -3.972 6.014 1.00 39.47 197 MET A CA 1
ATOM 1595 C C . MET A 1 197 ? -22.835 -4.806 6.033 1.00 39.47 197 MET A C 1
ATOM 1597 O O . MET A 1 197 ? -23.471 -4.990 4.998 1.00 39.47 197 MET A O 1
ATOM 1601 N N . ILE A 1 198 ? -23.257 -5.257 7.217 1.00 38.84 198 ILE A N 1
ATOM 1602 C CA . ILE A 1 198 ? -24.484 -6.050 7.383 1.00 38.84 198 ILE A CA 1
ATOM 1603 C C . ILE A 1 198 ? -25.728 -5.167 7.194 1.00 38.84 198 ILE A C 1
ATOM 1605 O O . ILE A 1 198 ? -26.722 -5.615 6.627 1.00 38.84 198 ILE A O 1
ATOM 1609 N N . CYS A 1 199 ? -25.662 -3.892 7.592 1.00 32.28 199 CYS A N 1
ATOM 1610 C CA . CYS A 1 199 ? -26.801 -2.983 7.493 1.00 32.28 199 CYS A CA 1
ATOM 1611 C C . CYS A 1 199 ? -27.121 -2.595 6.041 1.00 32.28 199 CYS A C 1
ATOM 1613 O O . CYS A 1 199 ? -28.288 -2.613 5.673 1.00 32.28 199 CYS A O 1
ATOM 1615 N N . ASN A 1 200 ? -26.123 -2.341 5.183 1.00 33.47 200 ASN A N 1
ATOM 1616 C CA . ASN A 1 200 ? -26.381 -2.030 3.766 1.00 33.47 200 ASN A CA 1
ATOM 1617 C C . ASN A 1 200 ? -26.933 -3.228 2.978 1.00 33.47 200 ASN A C 1
ATOM 1619 O O . ASN A 1 200 ? -27.795 -3.044 2.121 1.00 33.47 200 ASN A O 1
ATOM 1623 N N . PHE A 1 201 ? -26.506 -4.453 3.298 1.00 35.22 201 PHE A N 1
ATOM 1624 C CA . PHE A 1 201 ? -27.071 -5.658 2.683 1.00 35.22 201 PHE A CA 1
ATOM 1625 C C . PHE A 1 201 ? -28.512 -5.925 3.147 1.00 35.22 201 PHE A C 1
ATOM 1627 O O . PHE A 1 201 ? -29.369 -6.264 2.335 1.00 35.22 201 PHE A O 1
ATOM 1634 N N . LEU A 1 202 ? -28.816 -5.709 4.433 1.00 33.91 202 LEU A N 1
ATOM 1635 C CA . LEU A 1 202 ? -30.183 -5.823 4.954 1.00 33.91 202 LEU A CA 1
ATOM 1636 C C . LEU A 1 202 ? -31.102 -4.698 4.465 1.00 33.91 202 LEU A C 1
ATOM 1638 O O . LEU A 1 202 ? -32.266 -4.971 4.188 1.00 33.91 202 LEU A O 1
ATOM 1642 N N . LEU A 1 203 ? -30.599 -3.470 4.297 1.00 34.88 203 LEU A N 1
ATOM 1643 C CA . LEU A 1 203 ? -31.378 -2.362 3.736 1.00 34.88 203 LEU A CA 1
ATOM 1644 C C . LEU A 1 203 ? -31.713 -2.614 2.258 1.00 34.88 203 LEU A C 1
ATOM 1646 O O . LEU A 1 203 ? -32.852 -2.387 1.860 1.00 34.88 203 LEU A O 1
ATOM 1650 N N . LEU A 1 204 ? -30.779 -3.156 1.461 1.00 34.12 204 LEU A N 1
ATOM 1651 C CA . LEU A 1 204 ? -31.062 -3.560 0.076 1.00 34.12 204 LEU A CA 1
ATOM 1652 C C . LEU A 1 204 ? -32.081 -4.711 -0.004 1.00 34.12 204 LEU A C 1
ATOM 1654 O O . LEU A 1 204 ? -32.974 -4.679 -0.854 1.00 34.12 204 LEU A O 1
ATOM 1658 N N . CYS A 1 205 ? -31.995 -5.703 0.886 1.00 36.69 205 CYS A N 1
ATOM 1659 C CA . CYS A 1 205 ? -32.971 -6.798 0.946 1.00 36.69 205 CYS A CA 1
ATOM 1660 C C . CYS A 1 205 ? -34.362 -6.329 1.410 1.00 36.69 205 CYS A C 1
ATOM 1662 O O . CYS A 1 205 ? -35.375 -6.800 0.901 1.00 36.69 205 CYS A O 1
ATOM 1664 N N . LEU A 1 206 ? -34.439 -5.371 2.338 1.00 36.50 206 LEU A N 1
ATOM 1665 C CA . LEU A 1 206 ? -35.712 -4.794 2.781 1.00 36.50 206 LEU A CA 1
ATOM 1666 C C . LEU A 1 206 ? -36.350 -3.920 1.694 1.00 36.50 206 LEU A C 1
ATOM 1668 O O . LEU A 1 206 ? -37.546 -4.043 1.448 1.00 36.50 206 LEU A O 1
ATOM 1672 N N . VAL A 1 207 ? -35.575 -3.091 0.989 1.00 44.56 207 VAL A N 1
ATOM 1673 C CA . VAL A 1 207 ? -36.104 -2.238 -0.092 1.00 44.56 207 VAL A CA 1
ATOM 1674 C C . VAL A 1 207 ? -36.602 -3.075 -1.279 1.00 44.56 207 VAL A C 1
ATOM 1676 O O . VAL A 1 207 ? -37.639 -2.757 -1.857 1.00 44.56 207 VAL A O 1
ATOM 1679 N N . THR A 1 208 ? -35.940 -4.191 -1.598 1.00 41.66 208 THR A N 1
ATOM 1680 C CA . THR A 1 208 ? -36.405 -5.118 -2.649 1.00 41.66 208 THR A CA 1
ATOM 1681 C C . THR A 1 208 ? -37.624 -5.942 -2.227 1.00 41.66 208 THR A C 1
ATOM 1683 O O . THR A 1 208 ? -38.511 -6.160 -3.051 1.00 41.66 208 THR A O 1
ATOM 1686 N N . MET A 1 209 ? -37.743 -6.329 -0.951 1.00 39.78 209 MET A N 1
ATOM 1687 C CA . MET A 1 209 ? -38.953 -6.993 -0.447 1.00 39.78 209 MET A CA 1
ATOM 1688 C C . MET A 1 209 ? -40.176 -6.067 -0.388 1.00 39.78 209 MET A C 1
ATOM 1690 O O . MET A 1 209 ? -41.281 -6.511 -0.696 1.00 39.78 209 MET A O 1
ATOM 1694 N N . PHE A 1 210 ? -40.010 -4.786 -0.042 1.00 37.19 210 PHE A N 1
ATOM 1695 C CA . PHE A 1 210 ? -41.128 -3.834 -0.033 1.00 37.19 210 PHE A CA 1
ATOM 1696 C C . PHE A 1 210 ? -41.572 -3.417 -1.443 1.00 37.19 210 PHE A C 1
ATOM 1698 O O . PHE A 1 210 ? -42.756 -3.157 -1.639 1.00 37.19 210 PHE A O 1
ATOM 1705 N N . ALA A 1 211 ? -40.675 -3.428 -2.434 1.00 37.66 211 ALA A N 1
ATOM 1706 C CA . ALA A 1 211 ? -41.021 -3.142 -3.829 1.00 37.66 211 ALA A CA 1
ATOM 1707 C C . ALA A 1 211 ? -41.812 -4.271 -4.523 1.00 37.66 211 ALA A C 1
ATOM 1709 O O . ALA A 1 211 ? -42.522 -4.006 -5.488 1.00 37.66 211 ALA A O 1
ATOM 1710 N N . TYR A 1 212 ? -41.728 -5.512 -4.028 1.00 36.12 212 TYR A N 1
ATOM 1711 C CA . TYR A 1 212 ? -42.447 -6.668 -4.590 1.00 36.12 212 TYR A CA 1
ATOM 1712 C C . TYR A 1 212 ? -43.783 -6.980 -3.899 1.00 36.12 212 TYR A C 1
ATOM 1714 O O . TYR A 1 212 ? -44.519 -7.845 -4.363 1.00 36.12 212 TYR A O 1
ATOM 1722 N N . SER A 1 213 ? -44.117 -6.295 -2.800 1.00 35.94 213 SER A N 1
ATOM 1723 C CA . SER A 1 213 ? -45.386 -6.506 -2.082 1.00 35.94 213 SER A CA 1
ATOM 1724 C C . SER A 1 213 ? -46.475 -5.485 -2.444 1.00 35.94 213 SER A C 1
ATOM 1726 O O . SER A 1 213 ? -47.565 -5.535 -1.873 1.00 35.94 213 SER A O 1
ATOM 1728 N N . THR A 1 214 ? -46.204 -4.565 -3.372 1.00 43.53 214 THR A N 1
ATOM 1729 C CA . THR A 1 214 ? -47.179 -3.592 -3.884 1.00 43.53 214 THR A CA 1
ATOM 1730 C C . THR A 1 214 ? -47.277 -3.682 -5.405 1.00 43.53 214 THR A C 1
ATOM 1732 O O . THR A 1 214 ? -46.967 -2.729 -6.116 1.00 43.53 214 THR A O 1
ATOM 1735 N N . THR A 1 215 ? -47.701 -4.846 -5.885 1.00 43.28 215 THR A N 1
ATOM 1736 C CA . THR A 1 215 ? -48.336 -5.054 -7.195 1.00 43.28 215 THR A CA 1
ATOM 1737 C C . THR A 1 215 ? -49.412 -6.106 -7.034 1.00 43.28 215 THR A C 1
ATOM 1739 O O . THR A 1 215 ? -49.095 -7.136 -6.398 1.00 43.28 215 THR A O 1
#

Organism: NCBI:txid35525

Sequence (215 aa):
MEFATRLFLLCVYSVVILEAYGYQIYYLEDANVCSSAKKSIKMNSRSTALLIQLSKYPHVTELAIDCHLEIEAPKNQGLQVVVEDINLRRNPLDNECDDYVWFGRDGDGYLSKKLCGERKLVPIYDYTSERSSELHNEEILHNYVESLIPEGPEATTFYDPGGELHIWFRKTSRKVDQNLQPLRLKVVVTSYRTSNMICNFLLLCLVTMFAYSTT